Protein AF-A0A523WE83-F1 (afdb_monomer_lite)

Structure (mmCIF, N/CA/C/O backbone):
data_AF-A0A523WE83-F1
#
_entry.id   AF-A0A523WE83-F1
#
loop_
_atom_site.group_PDB
_atom_site.id
_atom_site.type_symbol
_atom_site.label_atom_id
_atom_site.label_alt_id
_atom_site.label_comp_id
_atom_site.label_asym_id
_atom_site.label_entity_id
_atom_site.label_seq_id
_atom_site.pdbx_PDB_ins_code
_atom_site.Cartn_x
_atom_site.Cartn_y
_atom_site.Cartn_z
_atom_site.occupancy
_atom_site.B_iso_or_equiv
_atom_site.auth_seq_id
_atom_site.auth_comp_id
_atom_site.auth_asym_id
_atom_site.auth_atom_id
_atom_site.pdbx_PDB_model_num
ATOM 1 N N . MET A 1 1 ? -60.272 43.100 51.042 1.00 47.38 1 MET A N 1
ATOM 2 C CA . MET A 1 1 ? -59.661 42.371 49.907 1.00 47.38 1 MET A CA 1
ATOM 3 C C . MET A 1 1 ? -58.580 41.441 50.447 1.00 47.38 1 MET A C 1
ATOM 5 O O . MET A 1 1 ? -57.580 41.935 50.945 1.00 47.38 1 MET A O 1
ATOM 9 N N . LYS A 1 2 ? -58.792 40.116 50.443 1.00 46.44 2 LYS A N 1
ATOM 10 C CA . LYS A 1 2 ? -57.748 39.140 50.809 1.00 46.44 2 LYS A CA 1
ATOM 11 C C . LYS A 1 2 ? -57.018 38.718 49.535 1.00 46.44 2 LYS A C 1
ATOM 13 O O . LYS A 1 2 ? -57.623 38.089 48.672 1.00 46.44 2 LYS A O 1
ATOM 18 N N . ALA A 1 3 ? -55.746 39.093 49.420 1.00 54.69 3 ALA A N 1
ATOM 19 C CA . ALA A 1 3 ? -54.877 38.658 48.335 1.00 54.69 3 ALA A CA 1
ATOM 20 C C . ALA A 1 3 ? -54.685 37.136 48.414 1.00 54.69 3 ALA A C 1
ATOM 22 O O . ALA A 1 3 ? -54.221 36.605 49.423 1.00 54.69 3 ALA A O 1
ATOM 23 N N . THR A 1 4 ? -55.090 36.427 47.364 1.00 55.47 4 THR A N 1
ATOM 24 C CA . THR A 1 4 ? -54.943 34.976 47.251 1.00 55.47 4 THR A CA 1
ATOM 25 C C . THR A 1 4 ? -53.485 34.666 46.917 1.00 55.47 4 THR A C 1
ATOM 27 O O . THR A 1 4 ? -53.021 34.917 45.806 1.00 55.47 4 THR A O 1
ATOM 30 N N . GLN A 1 5 ? -52.735 34.162 47.895 1.00 58.56 5 GLN A N 1
ATOM 31 C CA . GLN A 1 5 ? -51.339 33.775 47.713 1.00 58.56 5 GLN A CA 1
ATOM 32 C C . GLN A 1 5 ? -51.287 32.514 46.835 1.00 58.56 5 GLN A C 1
ATOM 34 O O . GLN A 1 5 ? -51.765 31.448 47.224 1.00 58.56 5 GLN A O 1
ATOM 39 N N . LYS A 1 6 ? -50.761 32.647 45.612 1.00 58.19 6 LYS A N 1
ATOM 40 C CA . LYS A 1 6 ? -50.631 31.541 44.651 1.00 58.19 6 LYS A CA 1
ATOM 41 C C . LYS A 1 6 ? -49.615 30.527 45.205 1.00 58.19 6 LYS A C 1
ATOM 43 O O . LYS A 1 6 ? -48.498 30.938 45.522 1.00 58.19 6 LYS A O 1
ATOM 48 N N . PRO A 1 7 ? -49.950 29.231 45.331 1.00 59.12 7 PRO A N 1
ATOM 49 C CA . PRO A 1 7 ? -49.028 28.252 45.891 1.00 59.12 7 PRO A CA 1
ATOM 50 C C . PRO A 1 7 ? -47.810 28.092 44.977 1.00 59.12 7 PRO A C 1
ATOM 52 O O . PRO A 1 7 ? -47.922 27.680 43.821 1.00 59.12 7 PRO A O 1
ATOM 55 N N . THR A 1 8 ? -46.630 28.407 45.503 1.00 61.62 8 THR A N 1
ATOM 56 C CA . THR A 1 8 ? -45.348 28.087 44.881 1.00 61.62 8 THR A CA 1
ATOM 57 C C . THR A 1 8 ? -45.174 26.571 44.902 1.00 61.62 8 THR A C 1
ATOM 59 O O . THR A 1 8 ? -44.931 25.964 45.945 1.00 61.62 8 THR A O 1
ATOM 62 N N . ARG A 1 9 ? -45.338 25.931 43.735 1.00 61.66 9 ARG A N 1
ATOM 63 C CA . ARG A 1 9 ? -45.020 24.510 43.529 1.00 61.66 9 ARG A CA 1
ATOM 64 C C . ARG A 1 9 ? -43.559 24.287 43.931 1.00 61.66 9 ARG A C 1
ATOM 66 O O . ARG A 1 9 ? -42.652 24.687 43.206 1.00 61.66 9 ARG A O 1
ATOM 73 N N . LYS A 1 10 ? -43.323 23.665 45.089 1.00 62.31 10 LYS A N 1
ATOM 74 C CA . LYS A 1 10 ? -41.982 23.219 45.481 1.00 62.31 10 LYS A CA 1
ATOM 75 C C . LYS A 1 10 ? -41.545 22.125 44.509 1.00 62.31 10 LYS A C 1
ATOM 77 O O . LYS A 1 10 ? -42.237 21.120 44.356 1.00 62.31 10 LYS A O 1
ATOM 82 N N . PHE A 1 11 ? -40.428 22.354 43.827 1.00 62.59 11 PHE A N 1
ATOM 83 C CA . PHE A 1 11 ? -39.834 21.394 42.906 1.00 62.59 11 PHE A CA 1
ATOM 84 C C . PHE A 1 11 ? -39.393 20.160 43.703 1.00 62.59 11 PHE A C 1
ATOM 86 O O . PHE A 1 11 ? -38.505 20.243 44.552 1.00 62.59 11 PHE A O 1
ATOM 93 N N . ASP A 1 12 ? -40.057 19.025 43.489 1.00 71.75 12 ASP A N 1
ATOM 94 C CA . ASP A 1 12 ? -39.792 17.803 44.247 1.00 71.75 12 ASP A CA 1
ATOM 95 C C . ASP A 1 12 ? -38.578 17.070 43.661 1.00 71.75 12 ASP A C 1
ATOM 97 O O . ASP A 1 12 ? -38.685 16.195 42.798 1.00 71.75 12 ASP A O 1
ATOM 101 N N . TYR A 1 13 ? -37.394 17.470 44.126 1.00 63.81 13 TYR A N 1
ATOM 102 C CA . TYR A 1 13 ? -36.091 16.987 43.661 1.00 63.81 13 TYR A CA 1
ATOM 103 C C . TYR A 1 13 ? -35.944 15.457 43.746 1.00 63.81 13 TYR A C 1
ATOM 105 O O . TYR A 1 13 ? -35.164 14.866 43.004 1.00 63.81 13 TYR A O 1
ATOM 113 N N . ARG A 1 14 ? -36.700 14.781 44.627 1.00 67.50 14 ARG A N 1
ATOM 114 C CA . ARG A 1 14 ? -36.640 13.317 44.789 1.00 67.50 14 ARG A CA 1
ATOM 115 C C . ARG A 1 14 ? -37.216 12.562 43.591 1.00 67.50 14 ARG A C 1
ATOM 117 O O . ARG A 1 14 ? -36.691 11.501 43.267 1.00 67.50 14 ARG A O 1
ATOM 124 N N . LYS A 1 15 ? -38.226 13.113 42.908 1.00 76.56 15 LYS A N 1
ATOM 125 C CA . LYS A 1 15 ? -38.859 12.468 41.741 1.00 76.56 15 LYS A CA 1
ATOM 126 C C . LYS A 1 15 ? -37.990 12.510 40.482 1.00 76.56 15 LYS A C 1
ATOM 128 O O . LYS A 1 15 ? -38.153 11.671 39.607 1.00 76.56 15 LYS A O 1
ATOM 133 N N . TRP A 1 16 ? -37.039 13.441 40.418 1.00 78.38 16 TRP A N 1
ATOM 134 C CA . TRP A 1 16 ? -36.145 13.621 39.271 1.00 78.38 16 TRP A CA 1
ATOM 135 C C . TRP A 1 16 ? -34.833 12.840 39.373 1.00 78.38 16 TRP A C 1
ATOM 137 O O . TRP A 1 16 ? -34.171 12.646 38.359 1.00 78.38 16 TRP A O 1
ATOM 147 N N . LYS A 1 17 ? -34.475 12.318 40.555 1.00 83.31 17 LYS A N 1
ATOM 148 C CA . LYS A 1 17 ? -33.228 11.554 40.742 1.00 83.31 17 LYS A CA 1
ATOM 149 C C . LYS A 1 17 ? -33.146 10.322 39.843 1.00 83.31 17 LYS A C 1
ATOM 151 O O . LYS A 1 17 ? -32.100 10.085 39.253 1.00 83.31 17 LYS A O 1
ATOM 156 N N . ILE A 1 18 ? -34.238 9.563 39.733 1.00 85.31 18 ILE A N 1
ATOM 157 C CA . ILE A 1 18 ? -34.283 8.340 38.920 1.00 85.31 18 ILE A CA 1
ATOM 158 C C . ILE A 1 18 ? -34.191 8.677 37.417 1.00 85.31 18 ILE A C 1
ATOM 160 O O . ILE A 1 18 ? -33.292 8.145 36.772 1.00 85.31 18 ILE A O 1
ATOM 164 N N . PRO A 1 19 ? -35.007 9.597 36.854 1.00 87.44 19 PRO A N 1
ATOM 165 C CA . PRO A 1 19 ? -34.859 10.028 35.460 1.00 87.44 19 PRO A CA 1
ATOM 166 C C . PRO A 1 19 ? -33.471 10.585 35.118 1.00 87.44 19 PRO A C 1
ATOM 168 O O . PRO A 1 19 ? -32.929 10.270 34.059 1.00 87.44 19 PRO A O 1
ATOM 171 N N . ILE A 1 20 ? -32.880 11.391 36.010 1.00 89.69 20 ILE A N 1
ATOM 172 C CA . ILE A 1 20 ? -31.533 11.946 35.815 1.00 89.69 20 ILE A CA 1
ATOM 173 C C . ILE A 1 20 ? -30.499 10.820 35.802 1.00 89.69 20 ILE A C 1
ATOM 175 O O . ILE A 1 20 ? -29.669 10.778 34.901 1.00 89.69 20 ILE A O 1
ATOM 179 N N . LEU A 1 21 ? -30.566 9.884 36.754 1.00 91.88 21 LEU A N 1
ATOM 180 C CA . LEU A 1 21 ? -29.647 8.749 36.815 1.00 91.88 21 LEU A CA 1
ATOM 181 C C . LEU A 1 21 ? -29.733 7.888 35.548 1.00 91.88 21 LEU A C 1
ATOM 183 O O . LEU A 1 21 ? -28.703 7.575 34.960 1.00 91.88 21 LEU A O 1
ATOM 187 N N . VAL A 1 22 ? -30.947 7.559 35.098 1.00 92.06 22 VAL A N 1
ATOM 188 C CA . VAL A 1 22 ? -31.167 6.811 33.849 1.00 92.06 22 VAL A CA 1
ATOM 189 C C . VAL A 1 22 ? -30.577 7.561 32.653 1.00 92.06 22 VAL A C 1
ATOM 191 O O . VAL A 1 22 ? -29.875 6.961 31.846 1.00 92.06 22 VAL A O 1
ATOM 194 N N . SER A 1 23 ? -30.795 8.877 32.569 1.00 93.00 23 SER A N 1
ATOM 195 C CA . SER A 1 23 ? -30.239 9.706 31.491 1.00 93.00 23 SER A CA 1
ATOM 196 C C . SER A 1 23 ? -28.709 9.713 31.505 1.00 93.00 23 SER A C 1
ATOM 198 O O . SER A 1 23 ? -28.090 9.568 30.458 1.00 93.00 23 SER A O 1
ATOM 200 N N . VAL A 1 24 ? -28.086 9.825 32.683 1.00 94.62 24 VAL A N 1
ATOM 201 C CA . VAL A 1 24 ? -26.622 9.773 32.825 1.00 94.62 24 VAL A CA 1
ATOM 202 C C . VAL A 1 24 ? -26.078 8.419 32.382 1.00 94.62 24 VAL A C 1
ATOM 204 O O . VAL A 1 24 ? -25.119 8.383 31.619 1.00 94.62 24 VAL A O 1
ATOM 207 N N . VAL A 1 25 ? -26.696 7.313 32.808 1.00 94.75 25 VAL A N 1
ATOM 208 C CA . VAL A 1 25 ? -26.279 5.966 32.389 1.00 94.75 25 VAL A CA 1
ATOM 209 C C . VAL A 1 25 ? -26.373 5.824 30.872 1.00 94.75 25 VAL A C 1
ATOM 211 O O . VAL A 1 25 ? -25.404 5.400 30.256 1.00 94.75 25 VAL A O 1
ATOM 214 N N . LEU A 1 26 ? -27.481 6.251 30.258 1.00 95.00 26 LEU A N 1
ATOM 215 C CA . LEU A 1 26 ? -27.646 6.211 28.802 1.00 95.00 26 LEU A CA 1
ATOM 216 C C . LEU A 1 26 ? -26.578 7.030 28.070 1.00 95.00 26 LEU A C 1
ATOM 218 O O . LEU A 1 26 ? -25.990 6.537 27.110 1.00 95.00 26 LEU A O 1
ATOM 222 N N . ILE A 1 27 ? -26.290 8.246 28.543 1.00 95.19 27 ILE A N 1
ATOM 223 C CA . ILE A 1 27 ? -25.238 9.100 27.974 1.00 95.19 27 ILE A CA 1
ATOM 224 C C . ILE A 1 27 ? -23.879 8.405 28.074 1.00 95.19 27 ILE A C 1
ATOM 226 O O . ILE A 1 27 ? -23.150 8.347 27.088 1.00 95.19 27 ILE A O 1
ATOM 230 N N . VAL A 1 28 ? -23.545 7.838 29.235 1.00 93.31 28 VAL A N 1
ATOM 231 C CA . VAL A 1 28 ? -22.278 7.122 29.434 1.00 93.31 28 VAL A CA 1
ATOM 232 C C . VAL A 1 28 ? -22.200 5.893 28.529 1.00 93.31 28 VAL A C 1
ATOM 234 O O . VAL A 1 28 ? -21.178 5.688 27.884 1.00 93.31 28 VAL A O 1
ATOM 237 N N . THR A 1 29 ? -23.266 5.100 28.413 1.00 92.19 29 THR A N 1
ATOM 238 C CA . THR A 1 29 ? -23.296 3.925 27.532 1.00 92.19 29 THR A CA 1
ATOM 239 C C . THR A 1 29 ? -23.161 4.312 26.060 1.00 92.19 29 THR A C 1
ATOM 241 O O . THR A 1 29 ? -22.399 3.669 25.337 1.00 92.19 29 THR A O 1
ATOM 244 N N . MET A 1 30 ? -23.842 5.372 25.609 1.00 91.88 30 MET A N 1
ATOM 245 C CA . MET A 1 30 ? -23.686 5.894 24.246 1.00 91.88 30 MET A CA 1
ATOM 246 C C . MET A 1 30 ? -22.262 6.383 23.999 1.00 91.88 30 MET A C 1
ATOM 248 O O . MET A 1 30 ? -21.682 6.047 22.971 1.00 91.88 30 MET A O 1
ATOM 252 N N . LEU A 1 31 ? -21.681 7.122 24.948 1.00 89.12 31 LEU A N 1
ATOM 253 C CA . LEU A 1 31 ? -20.300 7.582 24.855 1.00 89.12 31 LEU A CA 1
ATOM 254 C C . LEU A 1 31 ? -19.340 6.400 24.767 1.00 89.12 31 LEU A C 1
ATOM 256 O O . LEU A 1 31 ? -18.557 6.354 23.834 1.00 89.12 31 LEU A O 1
ATOM 260 N N . VAL A 1 32 ? -19.421 5.413 25.662 1.00 86.06 32 VAL A N 1
ATOM 261 C CA . VAL A 1 32 ? -18.551 4.222 25.617 1.00 86.06 32 VAL A CA 1
ATOM 262 C C . VAL A 1 32 ? -18.710 3.464 24.298 1.00 86.06 32 VAL A C 1
ATOM 264 O O . VAL A 1 32 ? -17.713 3.061 23.701 1.00 86.06 32 VAL A O 1
ATOM 267 N N . SER A 1 33 ? -19.944 3.308 23.812 1.00 84.81 33 SER A N 1
ATOM 268 C CA . SER A 1 33 ? -20.211 2.638 22.535 1.00 84.81 33 SER A CA 1
ATOM 269 C C . SER A 1 33 ? -19.558 3.379 21.374 1.00 84.81 33 SER A C 1
ATOM 271 O O . SER A 1 33 ? -18.849 2.764 20.582 1.00 84.81 33 SER A O 1
ATOM 273 N N . LEU A 1 34 ? -19.737 4.702 21.313 1.00 85.88 34 LEU A N 1
ATOM 274 C CA . LEU A 1 34 ? -19.112 5.540 20.300 1.00 85.88 34 LEU A CA 1
ATOM 275 C C . LEU A 1 34 ? -17.585 5.438 20.403 1.00 85.88 34 LEU A C 1
ATOM 277 O O . LEU A 1 34 ? -16.950 5.097 19.419 1.00 85.88 34 LEU A O 1
ATOM 281 N N . LEU A 1 35 ? -17.032 5.669 21.596 1.00 82.62 35 LEU A N 1
ATOM 282 C CA . LEU A 1 35 ? -15.603 5.835 21.883 1.00 82.62 35 LEU A CA 1
ATOM 283 C C . LEU A 1 35 ? -14.762 4.570 21.707 1.00 82.62 35 LEU A C 1
ATOM 285 O O . LEU A 1 35 ? -13.574 4.670 21.400 1.00 82.62 35 LEU A O 1
ATOM 289 N N . VAL A 1 36 ? -15.345 3.406 21.995 1.00 82.31 36 VAL A N 1
ATOM 290 C CA . VAL A 1 36 ? -14.604 2.143 22.118 1.00 82.31 36 VAL A CA 1
ATOM 291 C C . VAL A 1 36 ? -15.115 1.097 21.139 1.00 82.31 36 VAL A C 1
ATOM 293 O O . VAL A 1 36 ? -14.315 0.453 20.470 1.00 82.31 36 VAL A O 1
ATOM 296 N N . ILE A 1 37 ? -16.434 0.914 21.040 1.00 84.06 37 ILE A N 1
ATOM 297 C CA . ILE A 1 37 ? -17.006 -0.199 20.270 1.00 84.06 37 ILE A CA 1
ATOM 298 C C . ILE A 1 37 ? -16.959 0.098 18.773 1.00 84.06 37 ILE A C 1
ATOM 300 O O . ILE A 1 37 ? -16.523 -0.751 18.004 1.00 84.06 37 ILE A O 1
ATOM 304 N N . VAL A 1 38 ? -17.370 1.298 18.359 1.00 86.31 38 VAL A N 1
ATOM 305 C CA . VAL A 1 38 ? -17.398 1.685 16.940 1.00 86.31 38 VAL A CA 1
ATOM 306 C C . VAL A 1 38 ? -16.021 1.575 16.262 1.00 86.31 38 VAL A C 1
ATOM 308 O O . VAL A 1 38 ? -15.945 0.868 15.259 1.00 86.31 38 VAL A O 1
ATOM 311 N N . PRO A 1 39 ? -14.924 2.172 16.776 1.00 84.06 39 PRO A N 1
ATOM 312 C CA . PRO A 1 39 ? -13.613 2.053 16.127 1.00 84.06 39 PRO A CA 1
ATOM 313 C C . PRO A 1 39 ? -13.040 0.630 16.164 1.00 84.06 39 PRO A C 1
ATOM 315 O O . PRO A 1 39 ? -12.200 0.295 15.335 1.00 84.06 39 PRO A O 1
ATOM 318 N N . LEU A 1 40 ? -13.472 -0.208 17.113 1.00 83.25 40 LEU A N 1
ATOM 319 C CA . LEU A 1 40 ? -13.056 -1.608 17.193 1.00 83.25 40 LEU A CA 1
ATOM 320 C C . LEU A 1 40 ? -13.809 -2.491 16.188 1.00 83.25 40 LEU A C 1
ATOM 322 O O . LEU A 1 40 ? -13.232 -3.429 15.646 1.00 83.25 40 LEU A O 1
ATOM 326 N N . ALA A 1 41 ? -15.094 -2.211 15.965 1.00 85.50 41 ALA A N 1
ATOM 327 C CA . ALA A 1 41 ? -15.946 -2.978 15.062 1.00 85.50 41 ALA A CA 1
ATOM 328 C C . ALA A 1 41 ? -15.786 -2.563 13.592 1.00 85.50 41 ALA A C 1
ATOM 330 O O . ALA A 1 41 ? -15.945 -3.403 12.711 1.00 85.50 41 ALA A O 1
ATOM 331 N N . PHE A 1 42 ? -15.467 -1.290 13.335 1.00 88.06 42 PHE A N 1
ATOM 332 C CA . PHE A 1 42 ? -15.370 -0.717 11.989 1.00 88.06 42 PHE A CA 1
ATOM 333 C C . PHE A 1 42 ? -14.074 0.086 11.803 1.00 88.06 42 PHE A C 1
ATOM 335 O O . PHE A 1 42 ? -14.128 1.279 11.508 1.00 88.06 42 PHE A O 1
ATOM 342 N N . PRO A 1 43 ? -12.894 -0.521 12.016 1.00 86.38 43 PRO A N 1
ATOM 343 C CA . PRO A 1 43 ? -11.631 0.207 11.935 1.00 86.38 43 PRO A CA 1
ATOM 344 C C . PRO A 1 43 ? -11.370 0.792 10.537 1.00 86.38 43 PRO A C 1
ATOM 346 O O . PRO A 1 43 ? -10.840 1.898 10.428 1.00 86.38 43 PRO A O 1
ATOM 349 N N . ASP A 1 44 ? -11.798 0.091 9.486 1.00 86.69 44 ASP A N 1
ATOM 350 C CA . ASP A 1 44 ? -11.561 0.461 8.083 1.00 86.69 44 ASP A CA 1
ATOM 351 C C . ASP A 1 44 ? -12.291 1.751 7.665 1.00 86.69 44 ASP A C 1
ATOM 353 O O . ASP A 1 44 ? -11.877 2.423 6.727 1.00 86.69 44 ASP A O 1
ATOM 357 N N . GLU A 1 45 ? -13.327 2.161 8.406 1.00 90.50 45 GLU A N 1
ATOM 358 C CA . GLU A 1 45 ? -14.048 3.426 8.179 1.00 90.50 45 GLU A CA 1
ATOM 359 C C . GLU A 1 45 ? -13.260 4.651 8.674 1.00 90.50 45 GLU A C 1
ATOM 361 O O . GLU A 1 45 ? -13.537 5.792 8.295 1.00 90.50 45 GLU A O 1
ATOM 366 N N . PHE A 1 46 ? -12.278 4.434 9.553 1.00 92.94 46 PHE A N 1
ATOM 367 C CA . PHE A 1 46 ? -11.527 5.507 10.205 1.00 92.94 46 PHE A CA 1
ATOM 368 C C . PHE A 1 46 ? -10.081 5.600 9.752 1.00 92.94 46 PHE A C 1
ATOM 370 O O . PHE A 1 46 ? -9.445 6.639 9.951 1.00 92.94 46 PHE A O 1
ATOM 377 N N . VAL A 1 47 ? -9.548 4.527 9.174 1.00 95.06 47 VAL A N 1
ATOM 378 C CA . VAL A 1 47 ? -8.151 4.466 8.773 1.00 95.06 47 VAL A CA 1
ATOM 379 C C . VAL A 1 47 ? -8.038 4.458 7.257 1.00 95.06 47 VAL A C 1
ATOM 381 O O . VAL A 1 47 ? -8.673 3.667 6.575 1.00 95.06 47 VAL A O 1
ATOM 384 N N . SER A 1 48 ? -7.192 5.333 6.724 1.00 95.12 48 SER A N 1
ATOM 385 C CA . SER A 1 48 ? -6.927 5.409 5.286 1.00 95.12 48 SER A CA 1
ATOM 386 C C . SER A 1 48 ? -5.439 5.527 5.005 1.00 95.12 48 SER A C 1
ATOM 388 O O . SER A 1 48 ? -4.698 6.101 5.804 1.00 95.12 48 SER A O 1
ATOM 390 N N . CYS A 1 49 ? -5.009 5.033 3.845 1.00 95.75 49 CYS A N 1
ATOM 391 C CA . CYS A 1 49 ? -3.644 5.182 3.361 1.00 95.75 49 CYS A CA 1
ATOM 392 C C . CYS A 1 49 ? -3.603 6.103 2.136 1.00 95.75 49 CYS A C 1
ATOM 394 O O . CYS A 1 49 ? -4.448 6.042 1.241 1.00 95.75 49 CYS A O 1
ATOM 396 N N . SER A 1 50 ? -2.601 6.970 2.100 1.00 94.56 50 SER A N 1
ATOM 397 C CA . SER A 1 50 ? -2.245 7.790 0.945 1.00 94.56 50 SER A CA 1
ATOM 398 C C . SER A 1 50 ? -0.737 7.745 0.770 1.00 94.56 50 SER A C 1
ATOM 400 O O . SER A 1 50 ? -0.016 7.515 1.741 1.00 94.56 50 SER A O 1
ATOM 402 N N . PHE A 1 51 ? -0.249 7.978 -0.440 1.00 94.19 51 PHE A N 1
ATOM 403 C CA . PHE A 1 51 ? 1.183 8.056 -0.677 1.00 94.19 51 PHE A CA 1
ATOM 404 C C . PHE A 1 51 ? 1.503 9.051 -1.787 1.00 94.19 51 PHE A C 1
ATOM 406 O O . PHE A 1 51 ? 0.642 9.414 -2.589 1.00 94.19 51 PHE A O 1
ATOM 413 N N . GLU A 1 52 ? 2.757 9.479 -1.806 1.00 91.12 52 GLU A N 1
ATOM 414 C CA . GLU A 1 52 ? 3.356 10.271 -2.872 1.00 91.12 52 GLU A CA 1
ATOM 415 C C . GLU A 1 52 ? 4.595 9.536 -3.384 1.00 91.12 52 GLU A C 1
ATOM 417 O O . GLU A 1 52 ? 5.376 8.996 -2.595 1.00 91.12 52 GLU A O 1
ATOM 422 N N . LEU A 1 53 ? 4.785 9.524 -4.703 1.00 87.44 53 LEU A N 1
ATOM 423 C CA . LEU A 1 53 ? 6.010 9.013 -5.307 1.00 87.44 53 LEU A CA 1
ATOM 424 C C . LEU A 1 53 ? 7.121 10.042 -5.141 1.00 87.44 53 LEU A C 1
ATOM 426 O O . LEU A 1 53 ? 7.026 11.166 -5.627 1.00 87.44 53 LEU A O 1
ATOM 430 N N . GLN A 1 54 ? 8.183 9.636 -4.461 1.00 86.38 54 GLN A N 1
ATOM 431 C CA . GLN A 1 54 ? 9.433 10.373 -4.417 1.00 86.38 54 GLN A CA 1
ATOM 432 C C . GLN A 1 54 ? 10.344 9.841 -5.513 1.00 86.38 54 GLN A C 1
ATOM 434 O O . GLN A 1 54 ? 10.423 8.630 -5.720 1.00 86.38 54 GLN A O 1
ATOM 439 N N . PHE A 1 55 ? 11.047 10.741 -6.190 1.00 81.25 55 PHE A N 1
ATOM 440 C CA . PHE A 1 55 ? 11.971 10.391 -7.259 1.00 81.25 55 PHE A CA 1
ATOM 441 C C . PHE A 1 55 ? 13.396 10.717 -6.854 1.00 81.25 55 PHE A C 1
ATOM 443 O O . PHE A 1 55 ? 13.654 11.712 -6.173 1.00 81.25 55 PHE A O 1
ATOM 450 N N . VAL A 1 56 ? 14.326 9.885 -7.305 1.00 75.06 56 VAL A N 1
ATOM 451 C CA . VAL A 1 56 ? 15.755 10.137 -7.148 1.00 75.06 56 VAL A CA 1
ATOM 452 C C . VAL A 1 56 ? 16.413 10.115 -8.518 1.00 75.06 56 VAL A C 1
ATOM 454 O O . VAL A 1 56 ? 16.146 9.247 -9.353 1.00 75.06 56 VAL A O 1
ATOM 457 N N . SER A 1 57 ? 17.281 11.096 -8.730 1.00 66.94 57 SER A N 1
ATOM 458 C CA . SER A 1 57 ? 18.179 11.212 -9.876 1.00 66.94 57 SER A CA 1
ATOM 459 C C . SER A 1 57 ? 19.602 10.831 -9.458 1.00 66.94 57 SER A C 1
ATOM 461 O O . SER A 1 57 ? 20.037 11.210 -8.368 1.00 66.94 57 SER A O 1
ATOM 463 N N . GLY A 1 58 ? 20.353 10.152 -10.321 1.00 59.00 58 GLY A N 1
ATOM 464 C CA . GLY A 1 58 ? 21.742 9.769 -10.062 1.00 59.00 58 GLY A CA 1
ATOM 465 C C . GLY A 1 58 ? 22.400 9.073 -11.264 1.00 59.00 58 GLY A C 1
ATOM 466 O O . GLY A 1 58 ? 21.779 8.946 -12.312 1.00 59.00 58 GLY A O 1
ATOM 467 N N . PRO A 1 59 ? 23.662 8.634 -11.147 1.00 52.44 59 PRO A N 1
ATOM 468 C CA . PRO A 1 59 ? 24.334 7.832 -12.172 1.00 52.44 59 PRO A CA 1
ATOM 469 C C . PRO A 1 59 ? 24.155 6.312 -11.949 1.00 52.44 59 PRO A C 1
ATOM 471 O O . PRO A 1 59 ? 24.144 5.863 -10.805 1.00 52.44 59 PRO A O 1
ATOM 474 N N . GLY A 1 60 ? 24.093 5.505 -13.024 1.00 54.31 60 GLY A N 1
ATOM 475 C CA . GLY A 1 60 ? 24.308 4.039 -12.962 1.00 54.31 60 GLY A CA 1
ATOM 476 C C . GLY A 1 60 ? 23.162 3.091 -13.364 1.00 54.31 60 GLY A C 1
ATOM 477 O O . GLY A 1 60 ? 23.365 1.882 -13.351 1.00 54.31 60 GLY A O 1
ATOM 478 N N . HIS A 1 61 ? 21.995 3.600 -13.755 1.00 59.56 61 HIS A N 1
ATOM 479 C CA . HIS A 1 61 ? 20.812 2.846 -14.198 1.00 59.56 61 HIS A CA 1
ATOM 480 C C . HIS A 1 61 ? 20.097 3.648 -15.292 1.00 59.56 61 HIS A C 1
ATOM 482 O O . HIS A 1 61 ? 20.334 4.856 -15.383 1.00 59.56 61 HIS A O 1
ATOM 488 N N . PRO A 1 62 ? 19.272 3.018 -16.144 1.00 61.06 62 PRO A N 1
ATOM 489 C CA . PRO A 1 62 ? 18.618 3.746 -17.217 1.00 61.06 62 PRO A CA 1
ATOM 490 C C . PRO A 1 62 ? 17.683 4.816 -16.683 1.00 61.06 62 PRO A C 1
ATOM 492 O O . PRO A 1 62 ? 16.891 4.577 -15.775 1.00 61.06 62 PRO A O 1
ATOM 495 N N . GLU A 1 63 ? 17.798 6.001 -17.262 1.00 71.00 63 GLU A N 1
ATOM 496 C CA . GLU A 1 63 ? 16.971 7.125 -16.885 1.00 71.00 63 GLU A CA 1
ATOM 497 C C . GLU A 1 63 ? 15.643 7.046 -17.642 1.00 71.00 63 GLU A C 1
ATOM 499 O O . GLU A 1 63 ? 15.582 6.735 -18.835 1.00 71.00 63 GLU A O 1
ATOM 504 N N . VAL A 1 64 ? 14.555 7.312 -16.933 1.00 72.00 64 VAL A N 1
ATOM 505 C CA . VAL A 1 64 ? 13.203 7.283 -17.481 1.00 72.00 64 VAL A CA 1
ATOM 506 C C . VAL A 1 64 ? 12.628 8.686 -17.395 1.00 72.00 64 VAL A C 1
ATOM 508 O O . VAL A 1 64 ? 12.689 9.329 -16.346 1.00 72.00 64 VAL A O 1
ATOM 511 N N . GLU A 1 65 ? 12.070 9.182 -18.496 1.00 77.31 65 GLU A N 1
ATOM 512 C CA . GLU A 1 65 ? 11.327 10.438 -18.471 1.00 77.31 65 GLU A CA 1
ATOM 513 C C . GLU A 1 65 ? 9.906 10.180 -17.979 1.00 77.31 65 GLU A C 1
ATOM 515 O O . GLU A 1 65 ? 9.156 9.390 -18.562 1.00 77.31 65 GLU A O 1
ATOM 520 N N . VAL A 1 66 ? 9.540 10.863 -16.898 1.00 77.38 66 VAL A N 1
ATOM 521 C CA . VAL A 1 66 ? 8.251 10.719 -16.227 1.00 77.38 66 VAL A CA 1
ATOM 522 C C . VAL A 1 66 ? 7.536 12.061 -16.153 1.00 77.38 66 VAL A C 1
ATOM 524 O O . VAL A 1 66 ? 8.143 13.093 -15.869 1.00 77.38 66 VAL A O 1
ATOM 527 N N . VAL A 1 67 ? 6.218 12.050 -16.350 1.00 77.75 67 VAL A N 1
ATOM 528 C CA . VAL A 1 67 ? 5.361 13.214 -16.090 1.00 77.75 67 VAL A CA 1
ATOM 529 C C . VAL A 1 67 ? 5.044 13.297 -14.594 1.00 77.75 67 VAL A C 1
ATOM 531 O O . VAL A 1 67 ? 4.383 12.419 -14.041 1.00 77.75 67 VAL A O 1
ATOM 534 N N . TYR A 1 68 ? 5.504 14.361 -13.935 1.00 73.38 68 TYR A N 1
ATOM 535 C CA . TYR A 1 68 ? 5.236 14.644 -12.523 1.00 73.38 68 TYR A CA 1
ATOM 536 C C . TYR A 1 68 ? 3.809 15.175 -12.305 1.00 73.38 68 TYR A C 1
ATOM 538 O O . TYR A 1 68 ? 3.143 15.623 -13.238 1.00 73.38 68 TYR A O 1
ATOM 546 N N . LEU A 1 69 ? 3.344 15.198 -11.049 1.00 71.94 69 LEU A N 1
ATOM 547 C CA . LEU A 1 69 ? 1.973 15.603 -10.683 1.00 71.94 69 LEU A CA 1
ATOM 548 C C . LEU A 1 69 ? 1.591 17.030 -11.123 1.00 71.94 69 LEU A C 1
ATOM 550 O O . LEU A 1 69 ? 0.417 17.321 -11.329 1.00 71.94 69 LEU A O 1
ATOM 554 N N . ASN A 1 70 ? 2.568 17.926 -11.273 1.00 75.81 70 ASN A N 1
ATOM 555 C CA . ASN A 1 70 ? 2.374 19.301 -11.751 1.00 75.81 70 ASN A CA 1
ATOM 556 C C . ASN A 1 70 ? 2.453 19.432 -13.292 1.00 75.81 70 ASN A C 1
ATOM 558 O O . ASN A 1 70 ? 2.415 20.549 -13.804 1.00 75.81 70 ASN A O 1
ATOM 562 N N . GLY A 1 71 ? 2.606 18.320 -14.020 1.00 75.12 71 GLY A N 1
ATOM 563 C CA . GLY A 1 71 ? 2.764 18.270 -15.474 1.00 75.12 71 GLY A CA 1
ATOM 564 C C . GLY A 1 71 ? 4.198 18.461 -15.983 1.00 75.12 71 GLY A C 1
ATOM 565 O O . GLY A 1 71 ? 4.414 18.387 -17.191 1.00 75.12 71 GLY A O 1
ATOM 566 N N . SER A 1 72 ? 5.185 18.701 -15.111 1.00 78.38 72 SER A N 1
ATOM 567 C CA . SER A 1 72 ? 6.591 18.793 -15.528 1.00 78.38 72 SER A CA 1
ATOM 568 C C . SER A 1 72 ? 7.152 17.423 -15.895 1.00 78.38 72 SER A C 1
ATOM 570 O O . SER A 1 72 ? 6.855 16.447 -15.211 1.00 78.38 72 SER A O 1
ATOM 572 N N . ILE A 1 73 ? 8.016 17.358 -16.907 1.00 78.56 73 ILE A N 1
ATOM 573 C CA . ILE A 1 73 ? 8.776 16.145 -17.231 1.00 78.56 73 ILE A CA 1
ATOM 574 C C . ILE A 1 73 ? 10.037 16.119 -16.369 1.00 78.56 73 ILE A C 1
ATOM 576 O O . ILE A 1 73 ? 10.797 17.089 -16.347 1.00 78.56 73 ILE A O 1
ATOM 580 N N . VAL A 1 74 ? 10.238 15.020 -15.649 1.00 76.56 74 VAL A N 1
ATOM 581 C CA . VAL A 1 74 ? 11.403 14.791 -14.794 1.00 76.56 74 VAL A CA 1
ATOM 582 C C . VAL A 1 74 ? 12.105 13.529 -15.262 1.00 76.56 74 VAL A C 1
ATOM 584 O O . VAL A 1 74 ? 11.466 12.519 -15.546 1.00 76.56 7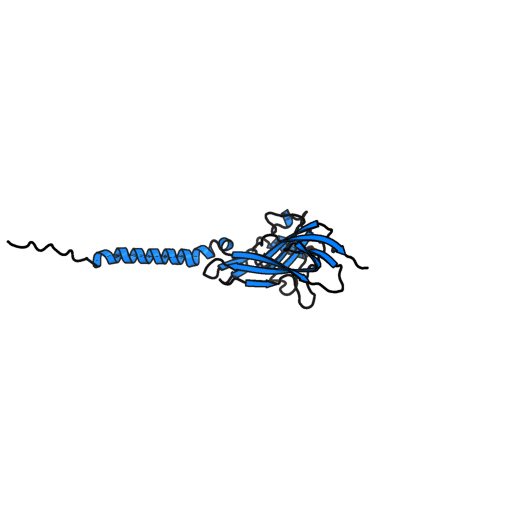4 VAL A O 1
ATOM 587 N N . LEU A 1 75 ? 13.429 13.601 -15.327 1.00 70.06 75 LEU A N 1
ATOM 588 C CA . LEU A 1 75 ? 14.276 12.455 -15.593 1.00 70.06 75 LEU A CA 1
ATOM 589 C C . LEU A 1 75 ? 14.581 11.747 -14.274 1.00 70.06 75 LEU A C 1
ATOM 591 O O . LEU A 1 75 ? 15.134 12.357 -13.354 1.00 70.06 75 LEU A O 1
ATOM 595 N N . VAL A 1 76 ? 14.167 10.491 -14.152 1.00 70.94 76 VAL A N 1
ATOM 596 C CA . VAL A 1 76 ? 14.228 9.745 -12.893 1.00 70.94 76 VAL A CA 1
ATOM 597 C C . VAL A 1 76 ? 14.917 8.410 -13.113 1.00 70.94 76 VAL A C 1
ATOM 599 O O . VAL A 1 76 ? 14.716 7.764 -14.136 1.00 70.94 76 VAL A O 1
ATOM 602 N N . MET A 1 77 ? 15.729 7.984 -12.149 1.00 68.38 77 MET A N 1
ATOM 603 C CA . MET A 1 77 ? 16.285 6.629 -12.173 1.00 68.38 77 MET A CA 1
ATOM 604 C C . MET A 1 77 ? 15.368 5.631 -11.479 1.00 68.38 77 MET A C 1
ATOM 606 O O . MET A 1 77 ? 15.303 4.466 -11.849 1.00 68.38 77 MET A O 1
ATOM 610 N N . PHE A 1 78 ? 14.717 6.074 -10.405 1.00 75.88 78 PHE A N 1
ATOM 611 C CA . PHE A 1 78 ? 13.860 5.228 -9.594 1.00 75.88 78 PHE A CA 1
ATOM 612 C C . PHE A 1 78 ? 12.876 6.055 -8.771 1.00 75.88 78 PHE A C 1
ATOM 614 O O . PHE A 1 78 ? 13.066 7.259 -8.556 1.00 75.88 78 PHE A O 1
ATOM 621 N N . SER A 1 79 ? 11.830 5.385 -8.289 1.00 79.00 79 SER A N 1
ATOM 622 C CA . SER A 1 79 ? 10.800 5.983 -7.444 1.00 79.00 79 SER A CA 1
ATOM 623 C C . SER A 1 79 ? 10.525 5.128 -6.219 1.00 79.00 79 SER A C 1
ATOM 625 O O . SER A 1 79 ? 10.510 3.903 -6.318 1.00 79.00 79 SER A O 1
ATOM 627 N N . TYR A 1 80 ? 10.244 5.768 -5.090 1.00 85.31 80 TYR A N 1
ATOM 628 C CA . TYR A 1 80 ? 9.796 5.083 -3.884 1.00 85.31 80 TYR A CA 1
ATOM 629 C C . TYR A 1 80 ? 8.594 5.807 -3.259 1.00 85.31 80 TYR A C 1
ATOM 631 O O . TYR A 1 80 ? 8.507 7.037 -3.321 1.00 85.31 80 TYR A O 1
ATOM 639 N N . PRO A 1 81 ? 7.646 5.078 -2.657 1.00 88.94 81 PRO A N 1
ATOM 640 C CA . PRO A 1 81 ? 6.503 5.685 -1.996 1.00 88.94 81 PRO A CA 1
ATOM 641 C C . PRO A 1 81 ? 6.880 6.267 -0.628 1.00 88.94 81 PRO A C 1
ATOM 643 O O . PRO A 1 81 ? 7.402 5.581 0.255 1.00 88.94 81 PRO A O 1
ATOM 646 N N . LYS A 1 82 ? 6.544 7.541 -0.421 1.00 92.62 82 LYS A N 1
ATOM 647 C CA . LYS A 1 82 ? 6.383 8.123 0.913 1.00 92.62 82 LYS A CA 1
ATOM 648 C C . LYS A 1 82 ? 4.914 8.000 1.301 1.00 92.62 82 LYS A C 1
ATOM 650 O O . LYS A 1 82 ? 4.063 8.656 0.698 1.00 92.62 82 LYS A O 1
ATOM 655 N N . TYR A 1 83 ? 4.612 7.159 2.282 1.00 94.00 83 TYR A N 1
ATOM 656 C CA . TYR A 1 83 ? 3.240 6.865 2.681 1.00 94.00 83 TYR A CA 1
ATOM 657 C C . TYR A 1 83 ? 2.808 7.662 3.911 1.00 94.00 83 TYR A C 1
ATOM 659 O O . TYR A 1 83 ? 3.613 8.108 4.735 1.00 94.00 83 TYR A O 1
ATOM 667 N N . LYS A 1 84 ? 1.491 7.784 4.057 1.00 95.81 84 LYS A N 1
ATOM 668 C CA . LYS A 1 84 ? 0.816 8.318 5.232 1.00 95.81 84 LYS A CA 1
ATOM 669 C C . LYS A 1 84 ? -0.446 7.509 5.512 1.00 95.81 84 LYS A C 1
ATOM 671 O O . LYS A 1 84 ? -1.401 7.552 4.735 1.00 95.81 84 LYS A O 1
ATOM 676 N N . VAL A 1 85 ? -0.455 6.832 6.656 1.00 95.38 85 VAL A N 1
ATOM 677 C CA . VAL A 1 85 ? -1.628 6.168 7.230 1.00 95.38 85 VAL A CA 1
ATOM 678 C C . VAL A 1 85 ? -2.278 7.131 8.214 1.00 95.38 85 VAL A C 1
ATOM 680 O O . VAL A 1 85 ? -1.673 7.514 9.216 1.00 95.38 85 VAL A O 1
ATOM 683 N N . THR A 1 86 ? -3.504 7.555 7.940 1.00 95.94 86 THR A N 1
ATOM 684 C CA . THR A 1 86 ? -4.242 8.515 8.767 1.00 95.94 86 THR A CA 1
ATOM 685 C C . THR A 1 86 ? -5.335 7.831 9.560 1.00 95.94 86 THR A C 1
ATOM 687 O O . THR A 1 86 ? -5.944 6.886 9.079 1.00 95.94 86 THR A O 1
ATOM 690 N N . ASN A 1 87 ? -5.614 8.356 10.750 1.00 95.56 87 ASN A N 1
ATOM 691 C CA . ASN A 1 87 ? -6.761 7.986 11.564 1.00 95.56 87 ASN A CA 1
ATOM 692 C C . ASN A 1 87 ? -7.660 9.223 11.696 1.00 95.56 87 ASN A C 1
ATOM 694 O O . ASN A 1 87 ? -7.230 10.235 12.246 1.00 95.56 87 ASN A O 1
ATOM 698 N N . SER A 1 88 ? -8.874 9.162 11.152 1.00 93.38 88 SER A N 1
ATOM 699 C CA . SER A 1 88 ? -9.866 10.242 11.248 1.00 93.38 88 SER A CA 1
ATOM 700 C C . SER A 1 88 ? -10.624 10.230 12.580 1.00 93.38 88 SER A C 1
ATOM 702 O O . SER A 1 88 ? -11.349 11.176 12.897 1.00 93.38 88 SER A O 1
ATOM 704 N N . TYR A 1 89 ? -10.444 9.178 13.379 1.00 92.06 89 TYR A N 1
ATOM 705 C CA . TYR A 1 89 ? -11.025 9.036 14.699 1.00 92.06 89 TYR A CA 1
ATOM 706 C C . TYR A 1 89 ? -10.179 9.730 15.770 1.00 92.06 89 TYR A C 1
ATOM 708 O O . TYR A 1 89 ? -8.963 9.890 15.665 1.00 92.06 89 TYR A O 1
ATOM 716 N N . PHE A 1 90 ? -10.833 10.146 16.850 1.00 88.44 90 PHE A N 1
ATOM 717 C CA . PHE A 1 90 ? -10.206 10.951 17.900 1.00 88.44 90 PHE A CA 1
ATOM 718 C C . PHE A 1 90 ? -9.563 10.111 19.021 1.00 88.44 90 PHE A C 1
ATOM 720 O O . PHE A 1 90 ? -8.975 10.666 19.952 1.00 88.44 90 PHE A O 1
ATOM 727 N N . THR A 1 91 ? -9.629 8.780 18.926 1.00 89.19 91 THR A N 1
ATOM 728 C CA . THR A 1 91 ? -8.850 7.826 19.734 1.00 89.19 91 THR A CA 1
ATOM 729 C C . THR A 1 91 ? -8.041 6.893 18.818 1.00 89.19 91 THR A C 1
ATOM 731 O O . THR A 1 91 ? -8.333 6.801 17.623 1.00 89.19 91 THR A O 1
ATOM 734 N N . PRO A 1 92 ? -6.984 6.223 19.320 1.00 92.12 92 PRO A N 1
ATOM 735 C CA . PRO A 1 92 ? -6.242 5.249 18.524 1.00 92.12 92 PRO A CA 1
ATOM 736 C C . PRO A 1 92 ? -7.140 4.115 18.014 1.00 92.12 92 PRO A C 1
ATOM 738 O O . PRO A 1 92 ? -7.930 3.565 18.779 1.00 92.12 92 PRO A O 1
ATOM 741 N N . VAL A 1 93 ? -6.973 3.742 16.746 1.00 93.69 93 VAL A N 1
ATOM 742 C CA . VAL A 1 93 ? -7.709 2.644 16.103 1.00 93.69 93 VAL A CA 1
ATOM 743 C C . VAL A 1 93 ? -6.786 1.438 15.961 1.00 93.69 93 VAL A C 1
ATOM 745 O O . VAL A 1 93 ? -5.607 1.578 15.627 1.00 93.69 93 VAL A O 1
ATOM 748 N N . HIS A 1 94 ? -7.311 0.248 16.239 1.00 93.25 94 HIS A N 1
ATOM 749 C CA . HIS A 1 94 ? -6.592 -1.008 16.058 1.00 93.25 94 HIS A CA 1
ATOM 750 C C . HIS A 1 94 ? -7.034 -1.658 14.751 1.00 93.25 94 HIS A C 1
ATOM 752 O O . HIS A 1 94 ? -8.211 -1.957 14.587 1.00 93.25 94 HIS A O 1
ATOM 758 N N . ILE A 1 95 ? -6.084 -1.896 13.852 1.00 93.56 95 ILE A N 1
ATOM 759 C CA . ILE A 1 95 ? -6.317 -2.599 12.586 1.00 93.56 95 ILE A CA 1
ATOM 760 C C . ILE A 1 95 ? -5.699 -3.994 12.652 1.00 93.56 95 ILE A C 1
ATOM 762 O O . ILE A 1 95 ? -4.630 -4.184 13.250 1.00 93.56 95 ILE A O 1
ATOM 766 N N . CYS A 1 96 ? -6.366 -4.966 12.037 1.00 93.81 96 CYS A N 1
ATOM 767 C CA . CYS A 1 96 ? -5.863 -6.326 11.878 1.00 93.81 96 CYS A CA 1
ATOM 768 C C . CYS A 1 96 ? -5.306 -6.515 10.467 1.00 93.81 96 CYS A C 1
ATOM 770 O O . CYS A 1 96 ? -5.913 -6.072 9.501 1.00 93.81 96 CYS A O 1
ATOM 772 N N . TYR A 1 97 ? -4.167 -7.196 10.345 1.00 94.69 97 TYR A N 1
ATOM 773 C CA . TYR A 1 97 ? -3.503 -7.408 9.059 1.00 94.69 97 TYR A CA 1
ATOM 774 C C . TYR A 1 97 ? -2.805 -8.775 8.982 1.00 94.69 97 TYR A C 1
ATOM 776 O O . TYR A 1 97 ? -2.630 -9.477 9.984 1.00 94.69 97 TYR A O 1
ATOM 784 N N . ASN A 1 98 ? -2.408 -9.162 7.771 1.00 94.19 98 ASN A N 1
ATOM 785 C CA . ASN A 1 98 ? -1.850 -10.478 7.422 1.00 94.19 98 ASN A CA 1
ATOM 786 C C . ASN A 1 98 ? -0.341 -10.640 7.708 1.00 94.19 98 ASN A C 1
ATOM 788 O O . ASN A 1 98 ? 0.225 -11.719 7.492 1.00 94.19 98 ASN A O 1
ATOM 792 N N . GLY A 1 99 ? 0.321 -9.602 8.222 1.00 94.12 99 GLY A N 1
ATOM 793 C CA . GLY A 1 99 ? 1.762 -9.594 8.489 1.00 94.12 99 GLY A CA 1
ATOM 794 C C . GLY A 1 99 ? 2.612 -8.944 7.395 1.00 94.12 99 GLY A C 1
ATOM 795 O O . GLY A 1 99 ? 3.821 -8.826 7.598 1.00 94.12 99 GLY A O 1
ATOM 796 N N . PHE A 1 100 ? 2.011 -8.516 6.279 1.00 95.12 100 PHE A N 1
ATOM 797 C CA . PHE A 1 100 ? 2.647 -7.597 5.333 1.00 95.12 100 PHE A CA 1
ATOM 798 C C . PHE A 1 100 ? 2.561 -6.180 5.893 1.00 95.12 100 PHE A C 1
ATOM 800 O O . PHE A 1 100 ? 1.472 -5.699 6.203 1.00 95.12 100 PHE A O 1
ATOM 807 N N . GLU A 1 101 ? 3.719 -5.566 6.107 1.00 93.31 101 GLU A N 1
ATOM 808 C CA . GLU A 1 101 ? 3.798 -4.205 6.638 1.00 93.31 101 GLU A CA 1
ATOM 809 C C . GLU A 1 101 ? 3.596 -3.222 5.488 1.00 93.31 101 GLU A C 1
ATOM 811 O O . GLU A 1 101 ? 2.679 -2.408 5.563 1.00 93.31 101 GLU A O 1
ATOM 816 N N . ASP A 1 102 ? 4.319 -3.443 4.387 1.00 93.31 102 ASP A N 1
ATOM 817 C CA . ASP A 1 102 ? 4.330 -2.569 3.219 1.00 93.31 102 ASP A CA 1
ATOM 818 C C . ASP A 1 102 ? 4.202 -3.435 1.956 1.00 93.31 102 ASP A C 1
ATOM 820 O O . ASP A 1 102 ? 4.905 -4.441 1.816 1.00 93.31 102 ASP A O 1
ATOM 824 N N . ILE A 1 103 ? 3.338 -3.068 1.014 1.00 95.44 103 ILE A N 1
ATOM 825 C CA . ILE A 1 103 ? 3.227 -3.713 -0.305 1.00 95.44 103 ILE A CA 1
ATOM 826 C C . ILE A 1 103 ? 3.157 -2.613 -1.356 1.00 95.44 103 ILE A C 1
ATOM 828 O O . ILE A 1 103 ? 2.389 -1.665 -1.206 1.00 95.44 103 ILE A O 1
ATOM 832 N N . MET A 1 104 ? 3.916 -2.763 -2.435 1.00 95.75 104 MET A N 1
ATOM 833 C CA . MET A 1 104 ? 3.847 -1.888 -3.599 1.00 95.75 104 MET A CA 1
ATOM 834 C C . MET A 1 104 ? 3.498 -2.729 -4.817 1.00 95.75 104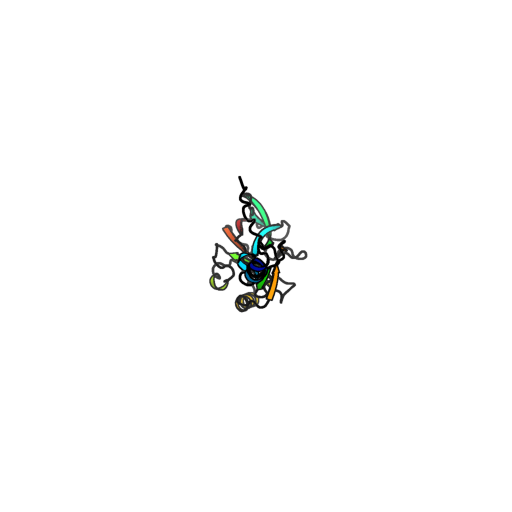 MET A C 1
ATOM 836 O O . MET A 1 104 ? 4.131 -3.755 -5.062 1.00 95.75 104 MET A O 1
ATOM 840 N N . LEU A 1 105 ? 2.485 -2.294 -5.560 1.00 96.38 105 LEU A N 1
ATOM 841 C CA . LEU A 1 105 ? 1.983 -2.968 -6.754 1.00 96.38 105 LEU A CA 1
ATOM 842 C C . LEU A 1 105 ? 1.909 -1.968 -7.895 1.00 96.38 105 LEU A C 1
ATOM 844 O O . LEU A 1 105 ? 1.463 -0.838 -7.700 1.00 96.38 105 LEU A O 1
ATOM 848 N N . VAL A 1 106 ? 2.319 -2.394 -9.078 1.00 96.12 106 VAL A N 1
ATOM 849 C CA . VAL A 1 106 ? 2.285 -1.607 -10.304 1.00 96.12 106 VAL A CA 1
ATOM 850 C C . VAL A 1 106 ? 1.460 -2.385 -11.312 1.00 96.12 106 VAL A C 1
ATOM 852 O O . VAL A 1 106 ? 1.798 -3.521 -11.642 1.00 96.12 106 VAL A O 1
ATOM 855 N N . TYR A 1 107 ? 0.389 -1.768 -11.792 1.00 97.62 107 TYR A N 1
ATOM 856 C CA . TYR A 1 107 ? -0.484 -2.319 -12.823 1.00 97.62 107 TYR A CA 1
ATOM 857 C C . TYR A 1 107 ? -0.439 -1.449 -14.082 1.00 97.62 107 TYR A C 1
ATOM 859 O O . TYR A 1 107 ? -0.153 -0.251 -14.008 1.00 97.62 107 TYR A O 1
ATOM 867 N N . ASP A 1 108 ? -0.735 -2.029 -15.242 1.00 97.00 108 ASP A N 1
ATOM 868 C CA . ASP A 1 108 ? -0.875 -1.289 -16.507 1.00 97.00 108 ASP A CA 1
ATOM 869 C C . ASP A 1 108 ? -2.246 -0.596 -16.661 1.00 97.00 108 ASP A C 1
ATOM 871 O O . ASP A 1 108 ? -2.447 0.219 -17.560 1.00 97.00 108 ASP A O 1
ATOM 875 N N . HIS A 1 109 ? -3.182 -0.863 -15.748 1.00 95.88 109 HIS A N 1
ATOM 876 C CA . HIS A 1 109 ? -4.467 -0.178 -15.632 1.00 95.88 109 HIS A CA 1
ATOM 877 C C . HIS A 1 109 ? -4.972 -0.133 -14.182 1.00 95.88 109 HIS A C 1
ATOM 879 O O . HIS A 1 109 ? -4.377 -0.708 -13.271 1.00 95.88 109 HIS A O 1
ATOM 885 N N . THR A 1 110 ? -6.083 0.567 -13.944 1.00 96.88 110 THR A N 1
ATOM 886 C CA . THR A 1 110 ? -6.728 0.598 -12.625 1.00 96.88 110 THR A CA 1
ATOM 887 C C . THR A 1 110 ? -7.479 -0.696 -12.333 1.00 96.88 110 THR A C 1
ATOM 889 O O . THR A 1 110 ? -8.370 -1.065 -13.093 1.00 96.88 110 THR A O 1
ATOM 892 N N . VAL A 1 111 ? -7.210 -1.303 -11.185 1.00 96.88 111 VAL A N 1
ATOM 893 C CA . VAL A 1 111 ? -7.916 -2.483 -10.669 1.00 96.88 111 VAL A CA 1
ATOM 894 C C . VAL A 1 111 ? -8.750 -2.132 -9.432 1.00 96.88 111 VAL A C 1
ATOM 896 O O . VAL A 1 111 ? -8.388 -1.222 -8.676 1.00 96.88 111 VAL A O 1
ATOM 899 N N . ASP A 1 112 ? -9.857 -2.853 -9.230 1.00 95.06 112 ASP A N 1
ATOM 900 C CA . ASP A 1 112 ? -10.804 -2.615 -8.128 1.00 95.06 112 ASP A CA 1
ATOM 901 C C . ASP A 1 112 ? -10.273 -3.125 -6.776 1.00 95.06 112 ASP A C 1
ATOM 903 O O . ASP A 1 112 ? -10.322 -2.406 -5.779 1.00 95.06 112 ASP A O 1
ATOM 907 N N . ASP A 1 113 ? -9.733 -4.351 -6.744 1.00 96.06 113 ASP A N 1
ATOM 908 C CA . ASP A 1 113 ? -9.071 -4.939 -5.570 1.00 96.06 113 ASP A CA 1
ATOM 909 C C . ASP A 1 113 ? -7.599 -5.236 -5.892 1.00 96.06 113 ASP A C 1
ATOM 911 O O . ASP A 1 113 ? -7.267 -6.361 -6.277 1.00 96.06 113 ASP A O 1
ATOM 915 N N . PRO A 1 114 ? -6.685 -4.260 -5.744 1.00 96.50 114 PRO A N 1
ATOM 916 C CA . PRO A 1 114 ? -5.272 -4.463 -6.050 1.00 96.50 114 PRO A CA 1
ATOM 917 C C . PRO A 1 114 ? -4.613 -5.524 -5.158 1.00 96.50 114 PRO A C 1
ATOM 919 O O . PRO A 1 114 ? -3.605 -6.093 -5.565 1.00 96.50 114 PRO A O 1
ATOM 922 N N . ALA A 1 115 ? -5.162 -5.827 -3.975 1.00 95.88 115 ALA A N 1
ATOM 923 C CA . ALA A 1 115 ? -4.623 -6.852 -3.081 1.00 95.88 115 ALA A CA 1
ATOM 924 C C . ALA A 1 115 ? -4.955 -8.288 -3.542 1.00 95.88 115 ALA A C 1
ATOM 926 O O . ALA A 1 115 ? -4.383 -9.258 -3.029 1.00 95.88 115 ALA A O 1
ATOM 927 N N . ASP A 1 116 ? -5.875 -8.467 -4.496 1.00 96.56 116 ASP A N 1
ATOM 928 C CA . ASP A 1 116 ? -6.145 -9.760 -5.129 1.00 96.56 116 ASP A CA 1
ATOM 929 C C . ASP A 1 116 ? -5.259 -9.997 -6.349 1.00 96.56 116 ASP A C 1
ATOM 931 O O . ASP A 1 116 ? -5.714 -10.077 -7.486 1.00 96.56 116 ASP A O 1
ATOM 935 N N . ILE A 1 117 ? -3.958 -10.121 -6.098 1.00 95.38 117 ILE A N 1
ATOM 936 C CA . ILE A 1 117 ? -2.961 -10.279 -7.160 1.00 95.38 117 ILE A CA 1
ATOM 937 C C . ILE A 1 117 ? -3.273 -11.472 -8.072 1.00 95.38 117 ILE A C 1
ATOM 939 O O . ILE A 1 117 ? -3.141 -11.351 -9.281 1.00 95.38 117 ILE A O 1
ATOM 943 N N . ALA A 1 118 ? -3.745 -12.596 -7.523 1.00 94.69 118 ALA A N 1
ATOM 944 C CA . ALA A 1 118 ? -4.094 -13.766 -8.333 1.00 94.69 118 ALA A CA 1
ATOM 945 C C . ALA A 1 118 ? -5.260 -13.492 -9.298 1.00 94.69 118 ALA A C 1
ATOM 947 O O . ALA A 1 118 ? -5.298 -14.055 -10.388 1.00 94.69 118 ALA A O 1
ATOM 948 N N . ALA A 1 119 ? -6.210 -12.632 -8.920 1.00 96.19 119 ALA A N 1
ATOM 949 C CA . ALA A 1 119 ? -7.284 -12.215 -9.819 1.00 96.19 119 ALA A CA 1
ATOM 950 C C . ALA A 1 119 ? -6.803 -11.208 -10.880 1.00 96.19 119 ALA A C 1
ATOM 952 O O . ALA A 1 119 ? -7.383 -11.150 -11.962 1.00 96.19 119 ALA A O 1
ATOM 953 N N . ASN A 1 120 ? -5.741 -10.451 -10.581 1.00 96.44 120 ASN A N 1
ATOM 954 C CA . ASN A 1 120 ? -5.206 -9.383 -11.427 1.00 96.44 120 ASN A CA 1
ATOM 955 C C . ASN A 1 120 ? -3.867 -9.727 -12.105 1.00 96.44 120 ASN A C 1
ATOM 957 O O . ASN A 1 120 ? -3.175 -8.834 -12.593 1.00 96.44 120 ASN A O 1
ATOM 961 N N . GLU A 1 121 ? -3.478 -11.003 -12.125 1.00 94.06 121 GLU A N 1
ATOM 962 C CA . GLU A 1 121 ? -2.128 -11.447 -12.499 1.00 94.06 121 GLU A CA 1
ATOM 963 C C . GLU A 1 121 ? -1.712 -10.968 -13.896 1.00 94.06 121 GLU A C 1
ATOM 965 O O . GLU A 1 121 ? -0.592 -10.505 -14.086 1.00 94.06 121 GLU A O 1
ATOM 970 N N . ASN A 1 122 ? -2.643 -10.987 -14.853 1.00 95.25 122 ASN A N 1
ATOM 971 C CA . ASN A 1 122 ? -2.395 -10.586 -16.243 1.00 95.25 122 ASN A CA 1
ATOM 972 C C . ASN A 1 122 ? -2.040 -9.103 -16.421 1.00 95.25 122 ASN A C 1
ATOM 974 O O . ASN A 1 122 ? -1.630 -8.702 -17.507 1.00 95.25 122 ASN A O 1
ATOM 978 N N . TRP A 1 123 ? -2.260 -8.294 -15.391 1.00 96.56 123 TRP A N 1
ATOM 979 C CA . TRP A 1 123 ? -2.127 -6.840 -15.428 1.00 96.56 123 TRP A CA 1
ATOM 980 C C . TRP A 1 123 ? -1.058 -6.344 -14.466 1.00 96.56 123 TRP A C 1
ATOM 982 O O . TRP A 1 123 ? -0.710 -5.162 -14.475 1.00 96.56 123 TRP A O 1
ATOM 992 N N . LEU A 1 124 ? -0.554 -7.238 -13.608 1.00 96.88 124 LEU A N 1
ATOM 993 C CA . LEU A 1 124 ? 0.518 -6.934 -12.682 1.00 96.88 124 LEU A CA 1
ATOM 994 C C . LEU A 1 124 ? 1.819 -6.776 -13.471 1.00 96.88 124 LEU A C 1
ATOM 996 O O . LEU A 1 124 ? 2.390 -7.735 -13.981 1.00 96.88 124 LEU A O 1
ATOM 1000 N N . VAL A 1 125 ? 2.307 -5.544 -13.516 1.00 96.38 125 VAL A N 1
ATOM 1001 C CA . VAL A 1 125 ? 3.558 -5.179 -14.180 1.00 96.38 125 VAL A CA 1
ATOM 1002 C C . VAL A 1 125 ? 4.750 -5.419 -13.265 1.00 96.38 125 VAL A C 1
ATOM 1004 O O . VAL A 1 125 ? 5.788 -5.893 -13.720 1.00 96.38 125 VAL A O 1
ATOM 1007 N N . TRP A 1 126 ? 4.605 -5.086 -11.983 1.00 95.25 126 TRP A N 1
ATOM 1008 C CA . TRP A 1 126 ? 5.602 -5.330 -10.945 1.00 95.25 126 TRP A CA 1
ATOM 1009 C C . TRP A 1 126 ? 4.937 -5.340 -9.570 1.00 95.25 126 TRP A C 1
ATOM 1011 O O . TRP A 1 126 ? 3.948 -4.644 -9.340 1.00 95.25 126 TRP A O 1
ATOM 1021 N N . GLY A 1 127 ? 5.501 -6.076 -8.619 1.00 95.31 127 GLY A N 1
ATOM 1022 C CA . GLY A 1 127 ? 5.103 -5.925 -7.229 1.00 95.31 127 GLY A CA 1
ATOM 1023 C C . GLY A 1 127 ? 6.097 -6.516 -6.246 1.00 95.31 127 GLY A C 1
ATOM 1024 O O . GLY A 1 127 ? 6.916 -7.377 -6.575 1.00 95.31 127 GLY A O 1
ATOM 1025 N N . GLY A 1 128 ? 5.992 -6.061 -5.006 1.00 94.56 128 GLY A N 1
ATOM 1026 C CA . GLY A 1 128 ? 6.780 -6.579 -3.905 1.00 94.56 128 GLY A CA 1
ATOM 1027 C C . GLY A 1 128 ? 6.186 -6.215 -2.556 1.00 94.56 128 GLY A C 1
ATOM 1028 O O . GLY A 1 128 ? 5.205 -5.475 -2.462 1.00 94.56 128 GLY A O 1
ATOM 1029 N N . PHE A 1 129 ? 6.788 -6.740 -1.495 1.00 94.81 129 PHE A N 1
ATOM 1030 C CA . PHE A 1 129 ? 6.360 -6.506 -0.122 1.00 94.81 129 PHE A CA 1
ATOM 1031 C C . PHE A 1 129 ? 7.525 -6.506 0.866 1.00 94.81 129 PHE A C 1
ATOM 1033 O O . PHE A 1 129 ? 8.550 -7.158 0.667 1.00 94.81 129 PHE A O 1
ATOM 1040 N N . GLN A 1 130 ? 7.314 -5.843 1.995 1.00 92.94 130 GLN A N 1
ATOM 1041 C CA . GLN A 1 130 ? 8.005 -6.102 3.246 1.00 92.94 130 GLN A CA 1
ATOM 1042 C C . GLN A 1 130 ? 7.036 -6.801 4.196 1.00 92.94 130 GLN A C 1
ATOM 1044 O O . GLN A 1 130 ? 5.859 -6.453 4.307 1.00 92.94 130 GLN A O 1
ATOM 1049 N N . SER A 1 131 ? 7.523 -7.821 4.894 1.00 92.31 131 SER A N 1
ATOM 1050 C CA . SER A 1 131 ? 6.721 -8.515 5.896 1.00 92.31 131 SER A CA 1
ATOM 1051 C C . SER A 1 131 ? 7.456 -8.585 7.215 1.00 92.31 131 SER A C 1
ATOM 1053 O O . SER A 1 131 ? 8.686 -8.629 7.263 1.00 92.31 131 SER A O 1
ATOM 1055 N N . ARG A 1 132 ? 6.683 -8.726 8.286 1.00 88.06 132 ARG A N 1
ATOM 1056 C CA . ARG A 1 132 ? 7.212 -8.864 9.639 1.00 88.06 132 ARG A CA 1
ATOM 1057 C C . ARG A 1 132 ? 8.133 -10.078 9.819 1.00 88.06 132 ARG A C 1
ATOM 1059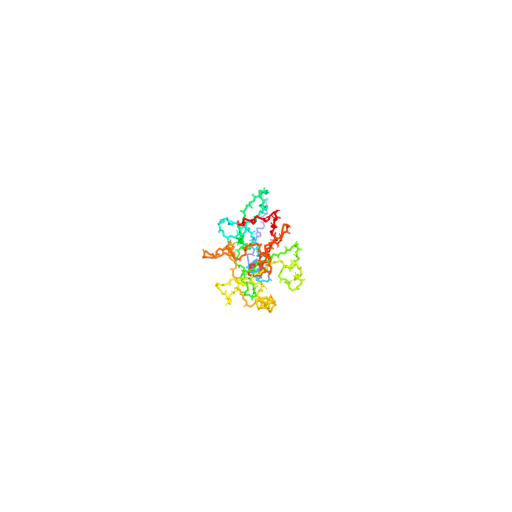 O O . ARG A 1 132 ? 8.982 -10.066 10.705 1.00 88.06 132 ARG A O 1
ATOM 1066 N N . GLN A 1 133 ? 7.970 -11.126 9.005 1.00 83.44 133 GLN A N 1
ATOM 1067 C CA . GLN A 1 133 ? 8.839 -12.313 9.032 1.00 83.44 133 GLN A CA 1
ATOM 1068 C C . GLN A 1 133 ? 10.192 -12.073 8.344 1.00 83.44 133 GLN A C 1
ATOM 1070 O O . GLN A 1 133 ? 11.179 -12.707 8.705 1.00 83.44 133 GLN A O 1
ATOM 1075 N N . TYR A 1 134 ? 10.244 -11.129 7.404 1.00 78.12 134 TYR A N 1
ATOM 1076 C CA . TYR A 1 134 ? 11.425 -10.772 6.617 1.00 78.12 134 TYR A CA 1
ATOM 1077 C C . TYR A 1 134 ? 11.802 -9.308 6.871 1.00 78.12 134 TYR A C 1
ATOM 1079 O O . TYR A 1 134 ? 11.991 -8.537 5.933 1.00 78.12 134 TYR A O 1
ATOM 1087 N N . SER A 1 135 ? 11.877 -8.916 8.148 1.00 65.88 135 SER A N 1
ATOM 1088 C CA . SER A 1 135 ? 11.869 -7.522 8.628 1.00 65.88 135 SER A CA 1
ATOM 1089 C C . SER A 1 135 ? 13.060 -6.634 8.219 1.00 65.88 135 SER A C 1
ATOM 1091 O O . SER A 1 135 ? 13.211 -5.538 8.748 1.00 65.88 135 SER A O 1
ATOM 1093 N N . TRP A 1 136 ? 13.879 -7.065 7.259 1.00 67.06 136 TRP A N 1
ATOM 1094 C CA . TRP A 1 136 ? 15.055 -6.346 6.754 1.00 67.06 136 TRP A CA 1
ATOM 1095 C C . TRP A 1 136 ? 15.257 -6.470 5.240 1.00 67.06 136 TRP A C 1
ATOM 1097 O O . TRP A 1 136 ? 16.279 -6.033 4.715 1.00 67.06 136 TRP A O 1
ATOM 1107 N N . SER A 1 137 ? 14.311 -7.082 4.529 1.00 80.19 137 SER A N 1
ATOM 1108 C CA . SER A 1 137 ? 14.422 -7.308 3.090 1.00 80.19 137 SER A CA 1
ATOM 1109 C C . SER A 1 137 ? 13.069 -7.135 2.426 1.00 80.19 137 SER A C 1
ATOM 1111 O O . SER A 1 137 ? 12.101 -7.794 2.815 1.00 80.19 137 SER A O 1
ATOM 1113 N N . TYR A 1 138 ? 13.037 -6.307 1.391 1.00 87.44 138 TYR A N 1
ATOM 1114 C CA . TYR A 1 138 ? 11.931 -6.303 0.452 1.00 87.44 138 TYR A CA 1
ATOM 1115 C C . TYR A 1 138 ? 12.007 -7.559 -0.409 1.00 87.44 138 TYR A C 1
ATOM 1117 O O . TYR A 1 138 ? 13.082 -7.963 -0.851 1.00 87.44 138 TYR A O 1
ATOM 1125 N N . GLN A 1 139 ? 10.858 -8.183 -0.608 1.00 91.44 139 GLN A N 1
ATOM 1126 C CA . GLN A 1 139 ? 10.687 -9.354 -1.448 1.00 91.44 139 GLN A CA 1
ATOM 1127 C C . GLN A 1 139 ? 9.941 -8.915 -2.705 1.00 91.44 139 GLN A C 1
ATOM 1129 O O . GLN A 1 139 ? 8.883 -8.298 -2.592 1.00 91.44 139 GLN A O 1
ATOM 1134 N N . SER A 1 140 ? 10.480 -9.208 -3.886 1.00 91.38 140 SER A N 1
ATOM 1135 C CA . SER A 1 140 ? 9.776 -9.000 -5.155 1.00 91.38 140 SER A CA 1
ATOM 1136 C C . SER A 1 140 ? 8.969 -10.244 -5.518 1.00 91.38 140 SER A C 1
ATOM 1138 O O . SER A 1 140 ? 9.322 -11.366 -5.142 1.00 91.38 140 SER A O 1
ATOM 1140 N N . PHE A 1 141 ? 7.886 -10.055 -6.269 1.00 93.31 141 PHE A N 1
ATOM 1141 C CA . PHE A 1 141 ? 7.111 -11.163 -6.829 1.00 93.31 141 PHE A CA 1
ATOM 1142 C C . PHE A 1 141 ? 7.778 -11.821 -8.038 1.00 93.31 141 PHE A C 1
ATOM 1144 O O . PHE A 1 141 ? 7.324 -12.874 -8.469 1.00 93.31 141 PHE A O 1
ATOM 1151 N N . GLU A 1 142 ? 8.886 -11.260 -8.533 1.00 90.06 142 GLU A N 1
ATOM 1152 C CA . GLU A 1 142 ? 9.790 -11.917 -9.489 1.00 90.06 142 GLU A CA 1
ATOM 1153 C C . GLU A 1 142 ? 10.250 -13.289 -8.954 1.00 90.06 142 GLU A C 1
ATOM 1155 O O . GLU A 1 142 ? 10.508 -14.221 -9.711 1.00 90.06 142 GLU A O 1
ATOM 1160 N N . ASN A 1 143 ? 10.323 -13.430 -7.623 1.00 90.62 143 ASN A N 1
ATOM 1161 C CA . ASN A 1 143 ? 10.544 -14.700 -6.953 1.00 90.62 143 ASN A CA 1
ATOM 1162 C C . ASN A 1 143 ? 9.211 -15.430 -6.703 1.00 90.62 143 ASN A C 1
ATOM 1164 O O . ASN A 1 143 ? 8.392 -15.004 -5.884 1.00 90.62 143 ASN A O 1
ATOM 1168 N N . GLU A 1 144 ? 9.043 -16.594 -7.334 1.00 92.50 144 GLU A N 1
ATOM 1169 C CA . GLU A 1 144 ? 7.847 -17.437 -7.205 1.00 92.50 144 GLU A CA 1
ATOM 1170 C C . GLU A 1 144 ? 7.529 -17.823 -5.745 1.00 92.50 144 GLU A C 1
ATOM 1172 O O . GLU A 1 144 ? 6.364 -17.872 -5.344 1.00 92.50 144 GLU A O 1
ATOM 1177 N N . ALA A 1 145 ? 8.542 -18.053 -4.903 1.00 94.12 145 ALA A N 1
ATOM 1178 C CA . ALA A 1 145 ? 8.325 -18.366 -3.491 1.00 94.12 145 ALA A CA 1
ATOM 1179 C C . ALA A 1 145 ? 7.732 -17.170 -2.730 1.00 94.12 145 ALA A C 1
ATOM 1181 O O . ALA A 1 145 ? 6.845 -17.353 -1.894 1.00 94.12 145 ALA A O 1
ATOM 1182 N N . SER A 1 146 ? 8.176 -15.951 -3.047 1.00 93.69 146 SER A N 1
ATOM 1183 C CA . SER A 1 146 ? 7.635 -14.711 -2.480 1.00 93.69 146 SER A CA 1
ATOM 1184 C C . SER A 1 146 ? 6.197 -14.466 -2.936 1.00 93.69 146 SER A C 1
ATOM 1186 O O . SER A 1 146 ? 5.344 -14.131 -2.110 1.00 93.69 146 SER A O 1
ATOM 1188 N N . TYR A 1 147 ? 5.901 -14.703 -4.217 1.00 94.69 147 TYR A N 1
ATOM 1189 C CA . TYR A 1 147 ? 4.539 -14.651 -4.757 1.00 94.69 147 TYR A CA 1
ATOM 1190 C C . TYR A 1 147 ? 3.607 -15.640 -4.044 1.00 94.69 147 TYR A C 1
ATOM 1192 O O . TYR A 1 147 ? 2.584 -15.254 -3.472 1.00 94.69 147 TYR A O 1
ATOM 1200 N N . ASN A 1 148 ? 3.998 -16.914 -3.975 1.00 96.19 148 ASN A N 1
ATOM 1201 C CA . ASN A 1 148 ? 3.209 -17.955 -3.319 1.00 96.19 148 ASN A CA 1
ATOM 1202 C C . ASN A 1 148 ? 3.025 -17.686 -1.817 1.00 96.19 148 ASN A C 1
ATOM 1204 O O . ASN A 1 148 ? 1.941 -17.908 -1.272 1.00 96.19 148 ASN A O 1
ATOM 1208 N N . TYR A 1 149 ? 4.052 -17.154 -1.145 1.00 95.38 149 TYR A N 1
ATOM 1209 C CA . TYR A 1 149 ? 3.964 -16.727 0.251 1.00 95.38 149 TYR A CA 1
ATOM 1210 C C . TYR A 1 149 ? 2.928 -15.611 0.445 1.00 95.38 149 TYR A C 1
ATOM 1212 O O . TYR A 1 149 ? 2.147 -15.659 1.401 1.00 95.38 149 TYR A O 1
ATOM 1220 N N . TYR A 1 150 ? 2.869 -14.639 -0.470 1.00 95.56 150 TYR A N 1
ATOM 1221 C CA . TYR A 1 150 ? 1.844 -13.597 -0.456 1.00 95.56 150 TYR A CA 1
ATOM 1222 C C . TYR A 1 150 ? 0.437 -14.165 -0.607 1.00 95.56 150 TYR A C 1
ATOM 1224 O O . TYR A 1 150 ? -0.409 -13.946 0.266 1.00 95.56 150 TYR A O 1
ATOM 1232 N N . ILE A 1 151 ? 0.197 -14.964 -1.650 1.00 96.00 151 ILE A N 1
ATOM 1233 C CA . ILE A 1 151 ? -1.118 -15.558 -1.920 1.00 96.00 151 ILE A CA 1
ATOM 1234 C C . ILE A 1 151 ? -1.605 -16.403 -0.737 1.00 96.00 151 ILE A C 1
ATOM 1236 O O . ILE A 1 151 ? -2.750 -16.254 -0.301 1.00 96.00 151 ILE A O 1
ATOM 1240 N N . ALA A 1 152 ? -0.732 -17.231 -0.157 1.00 95.19 152 ALA A N 1
ATOM 1241 C CA . ALA A 1 152 ? -1.070 -18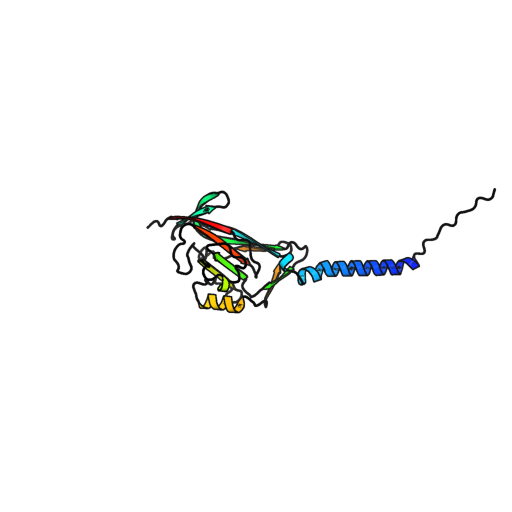.086 0.979 1.00 95.19 152 ALA A CA 1
ATOM 1242 C C . ALA A 1 152 ? -1.461 -17.293 2.238 1.00 95.19 152 ALA A C 1
ATOM 1244 O O . ALA A 1 152 ? -2.234 -17.779 3.068 1.00 95.19 152 ALA A O 1
ATOM 1245 N N . ARG A 1 153 ? -0.933 -16.075 2.402 1.00 94.50 153 ARG A N 1
ATOM 1246 C CA . ARG A 1 153 ? -1.137 -15.266 3.608 1.00 94.50 153 ARG A CA 1
ATOM 1247 C C . ARG A 1 153 ? -2.134 -14.134 3.448 1.00 94.50 153 ARG A C 1
ATOM 1249 O O . ARG A 1 153 ? -2.599 -13.642 4.472 1.00 94.50 153 ARG A O 1
ATOM 1256 N N . ARG A 1 154 ? -2.491 -13.722 2.226 1.00 91.56 154 ARG A N 1
ATOM 1257 C CA . ARG A 1 154 ? -3.253 -12.480 1.995 1.00 91.56 154 ARG A CA 1
ATOM 1258 C C . ARG A 1 154 ? -4.552 -12.385 2.805 1.00 91.56 154 ARG A C 1
ATOM 1260 O O . ARG A 1 154 ? -4.887 -11.301 3.264 1.00 91.56 154 ARG A O 1
ATOM 1267 N N . LYS A 1 155 ? -5.225 -13.523 3.040 1.00 90.75 155 LYS A N 1
ATOM 1268 C CA . LYS A 1 155 ? -6.502 -13.633 3.776 1.00 90.75 155 LYS A CA 1
ATOM 1269 C C . LYS A 1 155 ? -6.364 -13.746 5.301 1.00 90.75 155 LYS A C 1
ATOM 1271 O O . LYS A 1 155 ? -7.371 -13.855 5.993 1.00 90.75 155 LYS A O 1
ATOM 1276 N N . LEU A 1 156 ? -5.146 -13.795 5.837 1.00 93.56 156 LEU A N 1
ATOM 1277 C CA . LEU A 1 156 ? -4.923 -13.877 7.281 1.00 93.56 156 LEU A CA 1
ATOM 1278 C C . LEU A 1 156 ? -5.107 -12.501 7.938 1.00 93.56 156 LEU A C 1
ATOM 1280 O O . LEU A 1 156 ? -4.900 -11.467 7.320 1.00 93.56 156 LEU A O 1
ATOM 1284 N N . SER A 1 157 ? -5.444 -12.477 9.223 1.00 91.38 157 SER A N 1
ATOM 1285 C CA . SER A 1 157 ? -5.613 -11.234 9.996 1.00 91.38 157 SER A CA 1
ATOM 1286 C C . SER A 1 157 ? -5.026 -11.375 11.404 1.00 91.38 157 SER A C 1
ATOM 1288 O O . SER A 1 157 ? -5.611 -10.958 12.402 1.00 91.38 157 SER A O 1
ATOM 1290 N N . ASN A 1 158 ? -3.889 -12.067 11.496 1.00 93.94 158 ASN A N 1
ATOM 1291 C CA . ASN A 1 158 ? -3.317 -12.563 12.747 1.00 93.94 158 ASN A CA 1
ATOM 1292 C C . ASN A 1 158 ? -2.334 -11.590 13.424 1.00 93.94 158 ASN A C 1
ATOM 1294 O O . ASN A 1 158 ? -1.739 -11.941 14.443 1.00 93.94 158 ASN A O 1
ATOM 1298 N N . TYR A 1 159 ? -2.151 -10.391 12.871 1.00 94.50 159 TYR A N 1
ATOM 1299 C CA . TYR A 1 159 ? -1.366 -9.321 13.480 1.00 94.50 159 TYR A CA 1
ATOM 1300 C C . TYR A 1 159 ? -2.216 -8.073 13.692 1.00 94.50 159 TYR A C 1
ATOM 1302 O O . TYR A 1 159 ? -3.188 -7.844 12.979 1.00 94.50 159 TYR A O 1
ATOM 1310 N N . THR A 1 160 ? -1.815 -7.243 14.655 1.00 93.69 160 THR A N 1
ATOM 1311 C CA . THR A 1 160 ? -2.498 -5.986 14.978 1.00 93.69 160 THR A CA 1
ATOM 1312 C C . THR A 1 160 ? -1.522 -4.821 14.910 1.00 93.69 160 THR A C 1
ATOM 1314 O O . THR A 1 160 ? -0.386 -4.926 15.384 1.00 93.69 160 THR A O 1
ATOM 1317 N N . LYS A 1 161 ? -1.973 -3.700 14.348 1.00 94.25 161 LYS A N 1
ATOM 1318 C CA . LYS A 1 161 ? -1.277 -2.410 14.363 1.00 94.25 161 LYS A CA 1
ATOM 1319 C C . LYS A 1 161 ? -2.185 -1.373 15.020 1.00 94.25 161 LYS A C 1
ATOM 1321 O O . LYS A 1 161 ? -3.382 -1.331 14.763 1.00 94.25 161 LYS A O 1
ATOM 1326 N N . THR A 1 162 ? -1.612 -0.537 15.879 1.00 94.94 162 THR A N 1
ATOM 1327 C CA . THR A 1 162 ? -2.325 0.604 16.467 1.00 94.94 162 THR A CA 1
ATOM 1328 C C . THR A 1 162 ? -2.003 1.857 15.666 1.00 94.94 162 THR A C 1
ATOM 1330 O O . THR A 1 162 ? -0.851 2.297 15.660 1.00 94.94 162 THR A O 1
ATOM 1333 N N . VAL A 1 163 ? -3.011 2.454 15.036 1.00 94.50 163 VAL A N 1
ATOM 1334 C CA . VAL A 1 163 ? -2.892 3.730 14.328 1.00 94.50 163 VAL A CA 1
ATOM 1335 C C . VAL A 1 163 ? -3.283 4.855 15.278 1.00 94.50 163 VAL A C 1
ATOM 1337 O O . VAL A 1 163 ? -4.427 4.981 15.721 1.00 94.50 163 VAL A O 1
ATOM 1340 N N . ARG A 1 164 ? -2.298 5.678 15.639 1.00 94.00 164 ARG A N 1
ATOM 1341 C CA . ARG A 1 164 ? -2.498 6.821 16.539 1.00 94.00 164 ARG A CA 1
ATOM 1342 C C . ARG A 1 164 ? -3.349 7.892 15.854 1.00 94.00 164 ARG A C 1
ATOM 1344 O O . ARG A 1 164 ? -3.391 7.955 14.635 1.00 94.00 164 ARG A O 1
ATOM 1351 N N . VAL A 1 165 ? -3.957 8.780 16.642 1.00 91.31 165 VAL A N 1
ATOM 1352 C CA . VAL A 1 165 ? -4.782 9.908 16.150 1.00 91.31 165 VAL A CA 1
ATOM 1353 C C . VAL A 1 165 ? -4.026 10.795 15.148 1.00 91.31 165 VAL A C 1
ATOM 1355 O O . VAL A 1 165 ? -4.596 11.308 14.199 1.00 91.31 165 VAL A O 1
ATOM 1358 N N . GLN A 1 166 ? -2.713 10.944 15.323 1.00 89.50 166 GLN A N 1
ATOM 1359 C CA . GLN A 1 166 ? -1.859 11.735 14.426 1.00 89.50 166 GLN A CA 1
ATOM 1360 C C . GLN A 1 166 ? -1.546 11.013 13.101 1.00 89.50 166 GLN A C 1
ATOM 1362 O O . GLN A 1 166 ? -0.960 11.604 12.197 1.00 89.50 166 GLN A O 1
ATOM 1367 N N . GLY A 1 167 ? -1.921 9.737 12.989 1.00 91.31 167 GLY A N 1
ATOM 1368 C CA . GLY A 1 167 ? -1.502 8.849 11.919 1.00 91.31 167 GLY A CA 1
ATOM 1369 C C . GLY A 1 167 ? -0.071 8.341 12.093 1.00 91.31 167 GLY A C 1
ATOM 1370 O O . GLY A 1 167 ? 0.514 8.351 13.180 1.00 91.31 167 GLY A O 1
ATOM 1371 N N . THR A 1 168 ? 0.482 7.831 11.005 1.00 92.62 168 THR A N 1
ATOM 1372 C CA . THR A 1 168 ? 1.878 7.424 10.863 1.00 92.62 168 THR A CA 1
ATOM 1373 C C . THR A 1 168 ? 2.306 7.743 9.440 1.00 92.62 168 THR A C 1
ATOM 1375 O O . THR A 1 168 ? 1.540 7.541 8.503 1.00 92.62 168 THR A O 1
ATOM 1378 N N . GLU A 1 169 ? 3.517 8.256 9.285 1.00 93.81 169 GLU A N 1
ATOM 1379 C CA . GLU A 1 169 ? 4.143 8.469 7.986 1.00 93.81 169 GLU A CA 1
ATOM 1380 C C . GLU A 1 169 ? 5.454 7.700 7.923 1.00 93.81 169 GLU A C 1
ATOM 1382 O O . GLU A 1 169 ? 6.081 7.433 8.954 1.00 93.81 169 GLU A O 1
ATOM 1387 N N . GLY A 1 170 ? 5.850 7.339 6.713 1.00 91.12 170 GLY A N 1
ATOM 1388 C CA . GLY A 1 170 ? 7.054 6.569 6.489 1.00 91.12 170 GLY A CA 1
ATOM 1389 C C . GLY A 1 170 ? 7.453 6.559 5.029 1.00 91.12 170 GLY A C 1
ATOM 1390 O O . GLY A 1 170 ? 6.882 7.255 4.186 1.00 91.12 170 GLY A O 1
ATOM 1391 N N . ILE A 1 171 ? 8.489 5.783 4.761 1.00 88.75 171 ILE A N 1
ATOM 1392 C CA . ILE A 1 171 ? 9.008 5.539 3.428 1.00 88.75 171 ILE A CA 1
ATOM 1393 C C . ILE A 1 171 ? 9.041 4.027 3.259 1.00 88.75 171 ILE A C 1
ATOM 1395 O O . ILE A 1 171 ? 9.558 3.340 4.141 1.00 88.75 171 ILE A O 1
ATOM 1399 N N . SER A 1 172 ? 8.534 3.538 2.134 1.00 86.19 172 SER A N 1
ATOM 1400 C CA . SER A 1 172 ? 8.612 2.122 1.771 1.00 86.19 172 SER A CA 1
ATOM 1401 C C . SER A 1 172 ? 9.446 1.949 0.513 1.00 86.19 172 SER A C 1
ATOM 1403 O O . SER A 1 172 ? 9.621 2.882 -0.267 1.00 86.19 172 SER A O 1
ATOM 1405 N N . PHE A 1 173 ? 9.980 0.744 0.321 1.00 84.69 173 PHE A N 1
ATOM 1406 C CA . PHE A 1 173 ? 10.781 0.362 -0.847 1.00 84.69 173 PHE A CA 1
ATOM 1407 C C . PHE A 1 173 ? 11.989 1.276 -1.097 1.00 84.69 173 PHE A C 1
ATOM 1409 O O . PHE A 1 173 ? 12.425 1.443 -2.235 1.00 84.69 173 PHE A O 1
ATOM 1416 N N . TYR A 1 174 ? 12.563 1.828 -0.023 1.00 83.06 174 TYR A N 1
ATOM 1417 C CA . TYR A 1 174 ? 13.795 2.613 -0.044 1.00 83.06 174 TYR A CA 1
ATOM 1418 C C . TYR A 1 174 ? 14.756 2.120 1.034 1.00 83.06 174 TYR A C 1
ATOM 1420 O O . TYR A 1 174 ? 14.423 2.076 2.219 1.00 83.06 174 TYR A O 1
ATOM 1428 N N . ASN A 1 175 ? 15.976 1.783 0.631 1.00 76.69 175 ASN A N 1
ATOM 1429 C CA . ASN A 1 175 ? 17.061 1.438 1.530 1.00 76.69 175 ASN A CA 1
ATOM 1430 C C . ASN A 1 175 ? 18.185 2.477 1.387 1.00 76.69 175 ASN A C 1
ATOM 1432 O O . ASN A 1 175 ? 18.735 2.610 0.300 1.00 76.69 175 ASN A O 1
ATOM 1436 N N . PRO A 1 176 ? 18.609 3.174 2.456 1.00 73.75 176 PRO A N 1
ATOM 1437 C CA . PRO A 1 176 ? 19.691 4.157 2.366 1.00 73.75 176 PRO A CA 1
ATOM 1438 C C . PRO A 1 176 ? 21.016 3.612 1.808 1.00 73.75 176 PRO A C 1
ATOM 1440 O O . PRO A 1 176 ? 21.805 4.384 1.274 1.00 73.75 176 PRO A O 1
ATOM 1443 N N . ALA A 1 177 ? 21.270 2.305 1.940 1.00 70.69 177 ALA A N 1
ATOM 1444 C CA . ALA A 1 177 ? 22.473 1.654 1.427 1.00 70.69 177 ALA A CA 1
ATOM 1445 C C . ALA A 1 177 ? 22.354 1.202 -0.040 1.00 70.69 177 ALA A C 1
ATOM 1447 O O . ALA A 1 177 ? 23.377 1.096 -0.710 1.00 70.69 177 ALA A O 1
ATOM 1448 N N . PHE A 1 178 ? 21.139 0.933 -0.534 1.00 66.44 178 PHE A N 1
ATOM 1449 C CA . PHE A 1 178 ? 20.909 0.345 -1.865 1.00 66.44 178 PHE A CA 1
ATOM 1450 C C . PHE A 1 178 ? 20.005 1.187 -2.787 1.00 66.44 178 PHE A C 1
ATOM 1452 O O . PHE A 1 178 ? 19.831 0.834 -3.946 1.00 66.44 178 PHE A O 1
ATOM 1459 N N . GLY A 1 179 ? 19.454 2.304 -2.306 1.00 75.38 179 GLY A N 1
ATOM 1460 C CA . GLY A 1 179 ? 18.494 3.134 -3.035 1.00 75.38 179 GLY A CA 1
ATOM 1461 C C . GLY A 1 179 ? 17.072 2.568 -3.013 1.00 75.38 179 GLY A C 1
ATOM 1462 O O . GLY A 1 179 ? 16.695 1.832 -2.096 1.00 75.38 179 GLY A O 1
ATOM 1463 N N . ALA A 1 180 ? 16.254 2.942 -4.000 1.00 76.19 180 ALA A N 1
ATOM 1464 C CA . ALA A 1 180 ? 14.938 2.329 -4.145 1.00 76.19 180 ALA A CA 1
ATOM 1465 C C . ALA A 1 180 ? 15.044 0.887 -4.637 1.00 76.19 180 ALA A C 1
ATOM 1467 O O . ALA A 1 180 ? 15.929 0.527 -5.409 1.00 76.19 180 ALA A O 1
ATOM 1468 N N . VAL A 1 181 ? 14.097 0.074 -4.184 1.00 80.38 181 VAL A N 1
ATOM 1469 C CA . VAL A 1 181 ? 14.016 -1.352 -4.515 1.00 80.38 181 VAL A CA 1
ATOM 1470 C C . VAL A 1 181 ? 13.500 -1.563 -5.936 1.00 80.38 181 VAL A C 1
ATOM 1472 O O . VAL A 1 181 ? 13.917 -2.499 -6.612 1.00 80.38 181 VAL A O 1
ATOM 1475 N N . TRP A 1 182 ? 12.60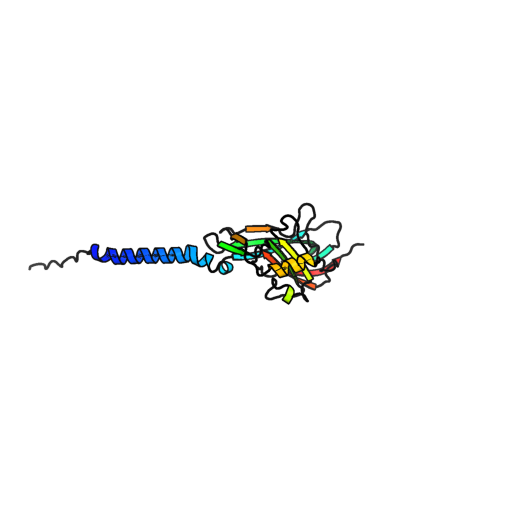1 -0.692 -6.391 1.00 86.00 182 TRP A N 1
ATOM 1476 C CA . TRP A 1 182 ? 12.057 -0.717 -7.741 1.00 86.00 182 TRP A CA 1
ATOM 1477 C C . TRP A 1 182 ? 12.614 0.446 -8.561 1.00 86.00 182 TRP A C 1
ATOM 1479 O O . TRP A 1 182 ? 12.549 1.605 -8.151 1.00 86.00 182 TRP A O 1
ATOM 1489 N N . MET A 1 183 ? 13.158 0.122 -9.728 1.00 80.88 183 MET A N 1
ATOM 1490 C CA . MET A 1 183 ? 13.857 1.021 -10.647 1.00 80.88 183 MET A CA 1
ATOM 1491 C C . MET A 1 183 ? 13.106 1.166 -11.979 1.00 80.88 183 MET A C 1
ATOM 1493 O O . MET A 1 183 ? 13.713 1.402 -13.018 1.00 80.88 183 MET A O 1
ATOM 1497 N N . GLY A 1 184 ? 11.779 1.002 -11.969 1.00 82.19 184 GLY A N 1
ATOM 1498 C CA . GLY A 1 184 ? 10.977 1.120 -13.187 1.00 82.19 184 GLY A CA 1
ATOM 1499 C C . GLY A 1 184 ? 11.127 -0.072 -14.134 1.00 82.19 184 GLY A C 1
ATOM 1500 O O . GLY A 1 184 ? 11.097 0.114 -15.350 1.00 82.19 184 GLY A O 1
ATOM 1501 N N . GLN A 1 185 ? 11.309 -1.278 -13.589 1.00 87.06 185 GLN A N 1
ATOM 1502 C CA . GLN A 1 185 ? 11.349 -2.534 -14.340 1.00 87.06 185 GLN A CA 1
ATOM 1503 C C . GLN A 1 185 ? 10.057 -3.362 -14.207 1.00 87.06 185 GLN A C 1
ATOM 1505 O O . GLN A 1 185 ? 9.323 -3.214 -13.230 1.00 87.06 185 GLN A O 1
ATOM 1510 N N . ASP A 1 186 ? 9.789 -4.245 -15.169 1.00 91.06 186 ASP A N 1
ATOM 1511 C CA . ASP A 1 186 ? 8.745 -5.273 -15.100 1.00 91.06 186 ASP A CA 1
ATOM 1512 C C . ASP A 1 186 ? 9.181 -6.498 -14.264 1.00 91.06 186 ASP A C 1
ATOM 1514 O O . ASP A 1 186 ? 10.317 -6.590 -13.795 1.00 91.06 186 ASP A O 1
ATOM 1518 N N . MET A 1 187 ? 8.286 -7.477 -14.101 1.00 90.56 187 MET A N 1
ATOM 1519 C CA . MET A 1 187 ? 8.547 -8.751 -13.403 1.00 90.56 187 MET A CA 1
ATOM 1520 C C . MET A 1 187 ? 9.653 -9.624 -14.033 1.00 90.56 187 MET A C 1
ATOM 1522 O O . MET A 1 187 ? 10.071 -10.612 -13.432 1.00 90.56 187 MET A O 1
ATOM 1526 N N . SER A 1 188 ? 10.117 -9.301 -15.243 1.00 89.69 188 SER A N 1
ATOM 1527 C CA . SER A 1 188 ? 11.239 -9.966 -15.924 1.00 89.69 188 SER A CA 1
ATOM 1528 C C . SER A 1 188 ? 12.544 -9.161 -15.835 1.00 89.69 188 SER A C 1
ATOM 1530 O O . SER A 1 188 ? 13.556 -9.566 -16.408 1.00 89.69 188 SER A O 1
ATOM 1532 N N . GLY A 1 189 ? 12.540 -8.026 -15.129 1.00 85.81 189 GLY A N 1
ATOM 1533 C CA . GLY A 1 189 ? 13.689 -7.137 -14.990 1.00 85.81 189 GLY A CA 1
ATOM 1534 C C . GLY A 1 189 ? 13.921 -6.203 -16.181 1.00 85.81 189 GLY A C 1
ATOM 1535 O O . GLY A 1 189 ? 14.949 -5.525 -16.221 1.00 85.81 189 GLY A O 1
ATOM 1536 N N . ASN A 1 190 ? 13.002 -6.139 -17.149 1.00 86.56 190 ASN A N 1
ATOM 1537 C CA . ASN A 1 190 ? 13.129 -5.235 -18.290 1.00 86.56 190 ASN A CA 1
ATOM 1538 C C . ASN A 1 190 ? 12.595 -3.841 -17.936 1.00 86.56 190 ASN A C 1
ATOM 1540 O O . ASN A 1 190 ? 11.597 -3.745 -17.226 1.00 86.56 190 ASN A O 1
ATOM 1544 N N . PRO A 1 191 ? 13.181 -2.749 -18.458 1.00 85.06 191 PRO A N 1
ATOM 1545 C CA . PRO A 1 191 ? 12.626 -1.410 -18.278 1.00 85.06 191 PRO A CA 1
ATOM 1546 C C . PRO A 1 191 ? 11.187 -1.296 -18.794 1.00 85.06 191 PRO A C 1
ATOM 1548 O O . PRO A 1 191 ? 10.859 -1.819 -19.863 1.00 85.06 191 PRO A O 1
ATOM 1551 N N . LEU A 1 192 ? 10.347 -0.555 -18.071 1.00 88.12 192 LEU A N 1
ATOM 1552 C CA . LEU A 1 192 ? 8.977 -0.288 -18.495 1.00 88.12 192 LEU A CA 1
ATOM 1553 C C . LEU A 1 192 ? 8.925 0.538 -19.779 1.00 88.12 192 LEU A C 1
ATOM 1555 O O . LEU A 1 192 ? 9.589 1.565 -19.914 1.00 88.12 192 LEU A O 1
ATOM 1559 N N . SER A 1 193 ? 8.073 0.105 -20.707 1.00 89.69 193 SER A N 1
ATOM 1560 C CA . SER A 1 193 ? 7.807 0.827 -21.953 1.00 89.69 193 SER A CA 1
ATOM 1561 C C . SER A 1 193 ? 7.029 2.128 -21.703 1.00 89.69 193 SER A C 1
ATOM 1563 O O . SER A 1 193 ? 6.320 2.226 -20.698 1.00 89.69 193 SER A O 1
ATOM 1565 N N . PRO A 1 194 ? 7.100 3.118 -22.615 1.00 90.81 194 PRO A N 1
ATOM 1566 C CA . PRO A 1 194 ? 6.256 4.307 -22.543 1.00 90.81 194 PRO A CA 1
ATOM 1567 C C . PRO A 1 194 ? 4.769 3.963 -22.407 1.00 90.81 194 PRO A C 1
ATOM 1569 O O . PRO A 1 194 ? 4.255 3.099 -23.118 1.00 90.81 194 PRO A O 1
ATOM 1572 N N . GLY A 1 195 ? 4.087 4.642 -21.489 1.00 92.88 195 GLY A N 1
ATOM 1573 C CA . GLY A 1 195 ? 2.718 4.326 -21.089 1.00 92.88 195 GLY A CA 1
ATOM 1574 C C . GLY A 1 195 ? 2.359 4.913 -19.726 1.00 92.88 195 GLY A C 1
ATOM 1575 O O . GLY A 1 195 ? 3.193 5.534 -19.063 1.00 92.88 195 GLY A O 1
ATOM 1576 N N . THR A 1 196 ? 1.110 4.723 -19.305 1.00 93.69 196 THR A N 1
ATOM 1577 C CA . THR A 1 196 ? 0.642 5.100 -17.966 1.00 93.69 196 THR A CA 1
ATOM 1578 C C . THR A 1 196 ? 0.440 3.847 -17.130 1.00 93.69 196 THR A C 1
ATOM 1580 O O . THR A 1 196 ? -0.281 2.943 -17.533 1.00 93.69 196 THR A O 1
ATOM 1583 N N . TYR A 1 197 ? 1.053 3.834 -15.953 1.00 94.81 197 TYR A N 1
ATOM 1584 C CA . TYR A 1 197 ? 0.987 2.758 -14.975 1.00 94.81 197 TYR A CA 1
ATOM 1585 C C . TYR A 1 197 ? 0.325 3.261 -13.697 1.00 94.81 197 TYR A C 1
ATOM 1587 O O . TYR A 1 197 ? 0.387 4.449 -13.373 1.00 94.81 197 TYR A O 1
ATOM 1595 N N . TYR A 1 198 ? -0.291 2.352 -12.956 1.00 95.62 198 TYR A N 1
ATOM 1596 C CA . TYR A 1 198 ? -1.065 2.652 -11.762 1.00 95.62 198 TYR A CA 1
ATOM 1597 C C . TYR A 1 198 ? -0.407 1.980 -10.571 1.00 95.62 198 TYR A C 1
ATOM 1599 O O . TYR A 1 198 ? -0.378 0.753 -10.461 1.00 95.62 198 TYR A O 1
ATOM 1607 N N . ILE A 1 199 ? 0.158 2.804 -9.694 1.00 95.06 199 ILE A N 1
ATOM 1608 C CA . ILE A 1 199 ? 0.888 2.344 -8.521 1.00 95.06 199 ILE A CA 1
ATOM 1609 C C . ILE A 1 199 ? -0.051 2.351 -7.327 1.00 95.06 199 ILE A C 1
ATOM 1611 O O . ILE A 1 199 ? -0.679 3.366 -7.034 1.00 95.06 199 ILE A O 1
ATOM 1615 N N . TYR A 1 200 ? -0.107 1.236 -6.614 1.00 95.88 200 TYR A N 1
ATOM 1616 C CA . TYR A 1 200 ? -0.834 1.079 -5.365 1.00 95.88 200 TYR A CA 1
ATOM 1617 C C . TYR A 1 200 ? 0.160 0.803 -4.242 1.00 95.88 200 TYR A C 1
ATOM 1619 O O . TYR A 1 200 ? 1.121 0.053 -4.420 1.00 95.88 200 TYR A O 1
ATOM 1627 N N . CYS A 1 201 ? -0.094 1.389 -3.076 1.00 95.50 201 CYS A N 1
ATOM 1628 C CA . CYS A 1 201 ? 0.609 1.069 -1.840 1.00 95.50 201 CYS A CA 1
ATOM 1629 C C . CYS A 1 201 ? -0.394 0.496 -0.843 1.00 95.50 201 CYS A C 1
ATOM 1631 O O . CYS A 1 201 ? -1.496 1.024 -0.691 1.00 95.50 201 CYS A O 1
ATOM 1633 N N . ILE A 1 202 ? -0.025 -0.584 -0.167 1.00 95.75 202 ILE A N 1
ATOM 1634 C CA . ILE A 1 202 ? -0.859 -1.210 0.854 1.00 95.75 202 ILE A CA 1
ATOM 1635 C C . ILE A 1 202 ? -0.049 -1.251 2.140 1.00 95.75 202 ILE A C 1
ATOM 1637 O O . ILE A 1 202 ? 0.934 -1.979 2.236 1.00 95.75 202 ILE A O 1
ATOM 1641 N N . GLU A 1 203 ? -0.495 -0.482 3.126 1.00 95.19 203 GLU A N 1
ATOM 1642 C CA . GLU A 1 203 ? 0.178 -0.337 4.416 1.00 95.19 203 GLU A CA 1
ATOM 1643 C C . GLU A 1 203 ? -0.650 -1.031 5.488 1.00 95.19 203 GLU A C 1
ATOM 1645 O O . GLU A 1 203 ? -1.791 -0.643 5.747 1.00 95.19 203 GLU A O 1
ATOM 1650 N N . TYR A 1 204 ? -0.101 -2.077 6.105 1.00 94.19 204 TYR A N 1
ATOM 1651 C CA . TYR A 1 204 ? -0.796 -2.896 7.105 1.00 94.19 204 TYR A CA 1
ATOM 1652 C C . TYR A 1 204 ? -2.189 -3.363 6.638 1.00 94.19 204 TYR A C 1
ATOM 1654 O O . TYR A 1 204 ? -3.141 -3.379 7.416 1.00 94.19 204 TYR A O 1
ATOM 1662 N N . GLY A 1 205 ? -2.318 -3.721 5.356 1.00 93.38 205 GLY A N 1
ATOM 1663 C CA . GLY A 1 205 ? -3.579 -4.155 4.741 1.00 93.38 205 GLY A CA 1
ATOM 1664 C C . GLY A 1 205 ? -4.500 -3.029 4.251 1.00 93.38 205 GLY A C 1
ATOM 1665 O O . GLY A 1 205 ? -5.513 -3.327 3.625 1.00 93.38 205 GLY A O 1
ATOM 1666 N N . ILE A 1 206 ? -4.157 -1.757 4.471 1.00 94.75 206 ILE A N 1
ATOM 1667 C CA . ILE A 1 206 ? -4.962 -0.613 4.025 1.00 94.75 206 ILE A CA 1
ATOM 1668 C C . ILE A 1 206 ? -4.493 -0.167 2.647 1.00 94.75 206 ILE A C 1
ATOM 1670 O O . ILE A 1 206 ? -3.372 0.319 2.485 1.00 94.75 206 ILE A O 1
ATOM 1674 N N . VAL A 1 207 ? -5.374 -0.308 1.664 1.00 95.25 207 VAL A N 1
ATOM 1675 C CA . VAL A 1 207 ? -5.104 0.011 0.261 1.00 95.25 207 VAL A CA 1
ATOM 1676 C C . VAL A 1 207 ? -5.174 1.523 0.031 1.00 95.25 207 VAL A C 1
ATOM 1678 O O . VAL A 1 207 ? -6.144 2.180 0.416 1.00 95.25 207 VAL A O 1
ATOM 1681 N N . SER A 1 208 ? -4.150 2.092 -0.605 1.00 94.62 208 SER A N 1
ATOM 1682 C CA . SER A 1 208 ? -4.160 3.483 -1.054 1.00 94.62 208 SER A CA 1
ATOM 1683 C C . SER A 1 208 ? -4.916 3.661 -2.374 1.00 94.62 208 SER A C 1
ATOM 1685 O O . SER A 1 208 ? -5.097 2.728 -3.156 1.00 94.62 208 SER A O 1
ATOM 1687 N N . LYS A 1 209 ? -5.326 4.901 -2.666 1.00 94.00 209 LYS A N 1
ATOM 1688 C CA . LYS A 1 209 ? -5.732 5.261 -4.033 1.00 94.00 209 LYS A CA 1
ATOM 1689 C C . LYS A 1 209 ? -4.529 5.156 -4.977 1.00 94.00 209 LYS A C 1
ATOM 1691 O O . LYS A 1 209 ? -3.427 5.508 -4.547 1.00 94.00 209 LYS A O 1
ATOM 1696 N N . PRO A 1 210 ? -4.730 4.748 -6.243 1.00 94.31 210 PRO A N 1
ATOM 1697 C CA . PRO A 1 210 ? -3.626 4.642 -7.176 1.00 94.31 210 PRO A CA 1
ATOM 1698 C C . PRO A 1 210 ? -3.005 6.008 -7.464 1.00 94.31 210 PRO A C 1
ATOM 1700 O O . PRO A 1 210 ? -3.707 7.019 -7.563 1.00 94.31 210 PRO A O 1
ATOM 1703 N N . VAL A 1 211 ? -1.688 6.015 -7.644 1.00 92.50 211 VAL A N 1
ATOM 1704 C CA . VAL A 1 211 ? -0.950 7.139 -8.224 1.00 92.50 211 VAL A CA 1
ATOM 1705 C C . VAL A 1 211 ? -0.527 6.751 -9.630 1.00 92.50 211 VAL A C 1
ATOM 1707 O O . VAL A 1 211 ? 0.065 5.692 -9.843 1.00 92.50 211 VAL A O 1
ATOM 1710 N N . ASN A 1 212 ? -0.828 7.621 -10.588 1.00 91.50 212 ASN A N 1
ATOM 1711 C CA . ASN A 1 212 ? -0.474 7.397 -11.980 1.00 91.50 212 ASN A CA 1
ATOM 1712 C C . ASN A 1 212 ? 1.000 7.751 -12.195 1.00 91.50 212 ASN A C 1
ATOM 1714 O O . ASN A 1 212 ? 1.430 8.860 -11.872 1.00 91.50 212 ASN A O 1
ATOM 1718 N N . LEU A 1 213 ? 1.746 6.839 -12.806 1.00 89.12 213 LEU A N 1
ATOM 1719 C CA . LEU A 1 213 ? 3.094 7.059 -13.304 1.00 89.12 213 LEU A CA 1
ATOM 1720 C C . LEU A 1 213 ? 3.043 7.036 -14.831 1.00 89.12 213 LEU A C 1
ATOM 1722 O O . LEU A 1 213 ? 2.781 5.992 -15.419 1.00 89.12 213 LEU A O 1
ATOM 1726 N N . THR A 1 214 ? 3.275 8.174 -15.486 1.00 90.81 214 THR A N 1
ATOM 1727 C CA . THR A 1 214 ? 3.322 8.226 -16.957 1.00 90.81 214 THR A CA 1
ATOM 1728 C C . THR A 1 214 ? 4.760 8.319 -17.427 1.00 90.81 214 THR A C 1
ATOM 1730 O O . THR A 1 214 ? 5.421 9.320 -17.163 1.00 90.81 214 THR A O 1
ATOM 1733 N N . ILE A 1 215 ? 5.208 7.286 -18.134 1.00 88.00 215 ILE A N 1
ATOM 1734 C CA . ILE A 1 215 ? 6.523 7.193 -18.763 1.00 88.00 215 ILE A CA 1
ATOM 1735 C C . ILE A 1 215 ? 6.402 7.680 -20.206 1.00 88.00 215 ILE A C 1
ATOM 1737 O O . ILE A 1 215 ? 5.612 7.135 -20.980 1.00 88.00 215 ILE A O 1
ATOM 1741 N N . THR A 1 216 ? 7.179 8.695 -20.581 1.00 86.19 216 THR A N 1
ATOM 1742 C CA . THR A 1 216 ? 7.153 9.277 -21.935 1.00 86.19 216 THR A CA 1
ATOM 1743 C C . THR A 1 216 ? 8.251 8.731 -22.830 1.00 86.19 216 THR A C 1
ATOM 1745 O O . THR A 1 216 ? 8.042 8.583 -24.034 1.00 86.19 216 THR A O 1
ATOM 1748 N N . SER A 1 217 ? 9.412 8.409 -22.265 1.00 81.00 217 SER A N 1
ATOM 1749 C CA . SER A 1 217 ? 10.524 7.822 -23.002 1.00 81.00 217 SER A CA 1
ATOM 1750 C C . SER A 1 217 ? 11.455 7.046 -22.069 1.00 81.00 217 SER A C 1
ATOM 1752 O O . SER A 1 217 ? 11.504 7.291 -20.861 1.00 81.00 217 SER A O 1
ATOM 1754 N N . ILE A 1 218 ? 12.188 6.092 -22.646 1.00 76.69 218 ILE A N 1
ATOM 1755 C CA . ILE A 1 218 ? 13.298 5.410 -21.979 1.00 76.69 218 ILE A CA 1
ATOM 1756 C C . ILE A 1 218 ? 14.580 6.026 -22.530 1.00 76.69 218 ILE A C 1
ATOM 1758 O O . ILE A 1 218 ? 14.894 5.852 -23.712 1.00 76.69 218 ILE A O 1
ATOM 1762 N N . LEU A 1 219 ? 15.332 6.723 -21.684 1.00 68.69 219 LEU A N 1
ATOM 1763 C CA . LEU A 1 219 ? 16.631 7.276 -22.039 1.00 68.69 219 LEU A CA 1
ATOM 1764 C C . LEU A 1 219 ? 17.722 6.319 -21.554 1.00 68.69 219 LEU A C 1
ATOM 1766 O O . LEU A 1 219 ? 18.292 6.438 -20.473 1.00 68.69 219 LEU A O 1
ATOM 1770 N N . TRP A 1 220 ? 18.020 5.332 -22.398 1.00 58.81 220 TRP A N 1
ATOM 1771 C CA . TRP A 1 220 ? 19.227 4.521 -22.266 1.00 58.81 220 TRP A CA 1
ATOM 1772 C C . TRP A 1 220 ? 20.400 5.287 -22.882 1.00 58.81 220 TRP A C 1
ATOM 1774 O O . TRP A 1 220 ? 20.595 5.275 -24.100 1.00 58.81 220 TRP A O 1
ATOM 1784 N N . THR A 1 221 ? 21.206 5.949 -22.056 1.00 49.31 221 THR A N 1
ATOM 1785 C CA . THR A 1 221 ? 22.569 6.296 -22.462 1.00 49.31 221 THR A CA 1
ATOM 1786 C C . THR A 1 221 ? 23.412 5.022 -22.389 1.00 49.31 221 THR A C 1
ATOM 1788 O O . THR A 1 221 ? 23.639 4.471 -21.316 1.00 49.31 221 THR A O 1
ATOM 1791 N N . LYS A 1 222 ? 23.790 4.493 -23.559 1.00 42.78 222 LYS A N 1
ATOM 1792 C CA . LYS A 1 222 ? 24.807 3.437 -23.671 1.00 42.78 222 LYS A CA 1
ATOM 1793 C C . LYS A 1 222 ? 26.162 3.922 -23.172 1.00 42.78 222 LYS A C 1
ATOM 1795 O O . LYS A 1 222 ? 26.484 5.102 -23.440 1.00 42.78 222 LYS A O 1
#

Sequence (222 aa):
MKATQKPTRKFDYRKWKIPILVSVVLIVTMLVSLLVIVPLAFPDEFVSCSFELQFVSGPGHPEVEVVYLNGSIVLVMFSYPKYKVTNSYFTPVHICYNGFEDIMLVYDHTVDDPADIAANENWLVWGGFQSRQYSWSYQSFENEASYNYYIARRKLSNYTKTVRVQGTEGISFYNPAFGAVWMGQDMSGNPLSPGTYYIYCIEYGIVSKPVNLTITSILWTK

Foldseek 3Di:
DDDDDDDDPDDPVVVCPVVVVVVVVVVVVVCCCVQPVCLAVCVLVFKAKAWDKDFDDDDDAWWFFWQDPVRDTDTGQAIWIWMWIAGNDPFKHKFFFLFFQKKKWKFQDDDPDRLPCVVVVVGTFWMWTDGPVNPPDIGTVLDVVRVVVSVVRRPDRPDMDIAGNGTDIDIPQQDPVPGGVDRQHGSVRHHDDFHKMWMWMAGRNHIYGTDIIGTHDTHDDD
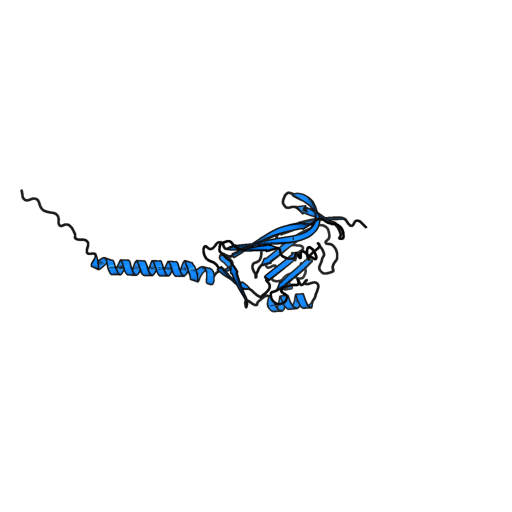
Radius of gyration: 27.17 Å; chains: 1; bounding box: 84×61×74 Å

pLDDT: mean 85.74, std 12.09, range [42.78, 97.62]

Secondary structure (DSSP, 8-state):
------------HHHHHHHHHHHHHHHHHHHHIIIIIHHHH-GGGTEEEEEEEEEE--SSS-EEEEE-TTS-EEEESEEEEEEEEEE-SSS-EEEEE-SEEEEEEEESS--S-TT-TTTSGGGEEEEEEEEGGGTT--EETTSHHHHHHHHHHTT---EEEEE-TT-EEEE-SEETTTEES--SB-TTSPBPPSEEEEEEEEETTEEBPPEEEEEEEEE---